Protein AF-K9SE89-F1 (afdb_monomer)

Solvent-accessible surface area (backbone atoms only — not comparable to full-atom values): 10431 Å² total; per-residue (Å²): 110,77,76,57,76,70,61,54,74,71,58,51,55,23,47,47,31,45,14,50,52,29,14,52,53,17,24,53,48,32,50,42,60,70,69,59,79,48,57,72,66,57,51,50,50,59,45,52,48,51,54,60,39,41,42,67,17,42,60,68,25,61,22,20,52,56,16,33,53,50,36,41,54,50,38,32,74,75,69,30,66,70,50,22,50,50,17,50,51,40,17,49,51,43,32,52,71,44,48,73,69,70,77,70,84,69,88,76,77,79,76,69,80,84,51,78,68,53,56,53,15,28,59,45,29,33,53,51,29,50,52,49,44,56,51,38,55,73,77,36,61,68,72,60,24,30,48,51,48,8,43,32,28,12,15,41,33,30,40,3,51,54,55,54,71,65,75,56,58,70,71,56,48,42,48,54,38,43,50,37,40,51,49,21,18,51,53,18,25,52,46,34,51,49,58,49,55,52,56,55,53,66,74,75,108

Foldseek 3Di:
DVVLVPPDPLLVLLLQLLLQLLLLVLLVLLVCVVVPVDDPVVSVVLVVCLLLLLLVQLLVLLLLQLLLVLLLVVLCVPPNDPLSVVLQVLLVVLLCSLCVPLPPDDPPPPDDPQDPSNVVSSVSSNVSSVVSSVSLCVPDDSNVSSNSSSSNSNSSNRNNSVLNVSPDDPVVSSVSSSCSSVVSSVNSNVVNNVVVVVVVVVVVD

Nearest PDB structures (foldseek):
  6i1r-assembly1_B  TM=2.843E-01  e=1.826E+00  Zea mays
  6i1r-assembly1_A  TM=2.841E-01  e=2.191E+00  Zea mays
  5tsb-assembly1_A  TM=2.548E-01  e=2.629E+00  Bordetella bronchiseptica RB50
  8tgn-assembly1_B  TM=3.395E-01  e=4.339E+00  Homo sapiens

Radius of gyration: 17.51 Å; Cα contacts (8 Å, |Δi|>4): 253; chains: 1; bounding box: 45×39×62 Å

Mean predicted aligned error: 9.88 Å

Structure (mmCIF, N/CA/C/O backbone):
data_AF-K9SE89-F1
#
_entry.id   AF-K9SE89-F1
#
loop_
_atom_site.group_PDB
_atom_site.id
_atom_site.type_symbol
_atom_site.label_atom_id
_atom_site.label_alt_id
_atom_site.label_comp_id
_atom_site.label_asym_id
_atom_site.label_entity_id
_atom_site.label_seq_id
_atom_site.pdbx_PDB_ins_code
_atom_site.Cartn_x
_atom_site.Cartn_y
_atom_site.Cartn_z
_atom_site.occupancy
_atom_site.B_iso_or_equiv
_atom_site.auth_seq_id
_atom_site.auth_comp_id
_atom_site.auth_asym_id
_atom_site.auth_atom_id
_atom_site.pdbx_PDB_model_num
ATOM 1 N N . MET A 1 1 ? -25.763 0.343 5.969 1.00 49.56 1 MET A N 1
ATOM 2 C CA . MET A 1 1 ? -24.804 0.531 4.851 1.00 49.56 1 MET A CA 1
ATOM 3 C C . MET A 1 1 ? -24.966 1.875 4.136 1.00 49.56 1 MET A C 1
ATOM 5 O O . MET A 1 1 ? -23.979 2.590 4.051 1.00 49.56 1 MET A O 1
ATOM 9 N N . GLN A 1 2 ? -26.166 2.275 3.683 1.00 44.75 2 GLN A N 1
ATOM 10 C CA . GLN A 1 2 ? -26.358 3.551 2.956 1.00 44.75 2 GLN A CA 1
ATOM 11 C C . GLN A 1 2 ? -26.005 4.818 3.766 1.00 44.75 2 GLN A C 1
ATOM 13 O O . GLN A 1 2 ? -25.419 5.735 3.209 1.00 44.75 2 GLN A O 1
ATOM 18 N N . GLN A 1 3 ? -26.256 4.843 5.081 1.00 46.91 3 GLN A N 1
ATOM 19 C CA . GLN A 1 3 ? -25.874 5.965 5.962 1.00 46.91 3 GLN A CA 1
ATOM 20 C C . GLN A 1 3 ? -24.366 6.051 6.283 1.00 46.91 3 GLN A C 1
ATOM 22 O O . GLN A 1 3 ? -23.905 7.078 6.771 1.00 46.91 3 GLN A O 1
ATOM 27 N N . ILE A 1 4 ? -23.602 4.981 6.029 1.00 51.66 4 ILE A N 1
ATOM 28 C CA . ILE A 1 4 ? -22.153 4.909 6.302 1.00 51.66 4 ILE A CA 1
ATOM 29 C C . ILE A 1 4 ? -21.371 5.396 5.079 1.00 51.66 4 ILE A C 1
ATOM 31 O O . ILE A 1 4 ? -20.410 6.137 5.220 1.00 51.66 4 ILE A O 1
ATOM 35 N N . LEU A 1 5 ? -21.846 5.069 3.872 1.00 51.72 5 LEU A N 1
ATOM 36 C CA . LEU A 1 5 ? -21.263 5.537 2.607 1.00 51.72 5 LEU A CA 1
ATOM 37 C C . LEU A 1 5 ? -21.422 7.055 2.398 1.00 51.72 5 LEU A C 1
ATOM 39 O O . LEU A 1 5 ? -20.651 7.649 1.649 1.00 51.72 5 LEU A O 1
ATOM 43 N N . SER A 1 6 ? -22.403 7.682 3.063 1.00 50.88 6 SER A N 1
ATOM 44 C CA . SER A 1 6 ? -22.611 9.135 3.050 1.00 50.88 6 SER A CA 1
ATOM 45 C C . SER A 1 6 ? -21.744 9.892 4.062 1.00 50.88 6 SER A C 1
ATOM 47 O O . SER A 1 6 ? -21.682 11.120 3.998 1.00 50.88 6 SER A O 1
ATOM 49 N N . ARG A 1 7 ? -21.087 9.198 5.005 1.00 51.59 7 ARG A N 1
ATOM 50 C CA . ARG A 1 7 ? -20.152 9.814 5.953 1.00 51.59 7 ARG A CA 1
ATOM 51 C C . ARG A 1 7 ? -18.747 9.819 5.346 1.00 51.59 7 ARG A C 1
ATOM 53 O O . ARG A 1 7 ? -17.965 8.898 5.507 1.00 51.59 7 ARG A O 1
ATOM 60 N N . SER A 1 8 ? -18.535 10.922 4.639 1.00 54.97 8 SER A N 1
ATOM 61 C CA . SER A 1 8 ? -17.286 11.612 4.345 1.00 54.97 8 SER A CA 1
ATOM 62 C C . SER A 1 8 ? -16.330 11.068 3.262 1.00 54.97 8 SER A C 1
ATOM 64 O O . SER A 1 8 ? -15.996 9.884 3.207 1.00 54.97 8 SER A O 1
ATOM 66 N N . PRO A 1 9 ? -15.802 11.958 2.394 1.00 57.97 9 PRO A N 1
ATOM 67 C CA . PRO A 1 9 ? -14.734 11.635 1.439 1.00 57.97 9 PRO A CA 1
ATOM 68 C C . PRO A 1 9 ? -13.430 11.163 2.113 1.00 57.97 9 PRO A C 1
ATOM 70 O O . PRO A 1 9 ? -12.537 10.664 1.429 1.00 57.97 9 PRO A O 1
ATOM 73 N N . GLN A 1 10 ? -13.322 11.286 3.441 1.00 60.88 10 GLN A N 1
ATOM 74 C CA . GLN A 1 10 ? -12.123 10.961 4.213 1.00 60.88 10 GLN A CA 1
ATOM 75 C C . GLN A 1 10 ? -11.905 9.455 4.387 1.00 60.88 10 GLN A C 1
ATOM 77 O O . GLN A 1 10 ? -10.757 9.055 4.531 1.00 60.88 10 GLN A O 1
ATOM 82 N N . LEU A 1 11 ? -12.957 8.626 4.309 1.00 68.88 11 LEU A N 1
ATOM 83 C CA . LEU A 1 11 ? -12.834 7.159 4.310 1.00 68.88 11 LEU A CA 1
ATOM 84 C C . LEU A 1 11 ? -12.499 6.612 2.911 1.00 68.88 11 LEU A C 1
ATOM 86 O O . LEU A 1 11 ? -11.807 5.606 2.755 1.00 68.88 11 LEU A O 1
ATOM 90 N N . TRP A 1 12 ? -12.983 7.284 1.866 1.00 72.31 12 TRP A N 1
ATOM 91 C CA . TRP A 1 12 ? -12.818 6.831 0.487 1.00 72.31 12 TRP A CA 1
ATOM 92 C C . TRP A 1 12 ? -11.382 6.952 -0.006 1.00 72.31 12 TRP A C 1
ATOM 94 O O . TRP A 1 12 ? -10.925 6.076 -0.734 1.00 72.31 12 TRP A O 1
ATOM 104 N N . LEU A 1 13 ? -10.662 8.002 0.397 1.00 71.00 13 LEU A N 1
ATOM 105 C CA . LEU A 1 13 ? -9.284 8.215 -0.042 1.00 71.00 13 LEU A CA 1
ATOM 106 C C . LEU A 1 13 ? -8.334 7.111 0.478 1.00 71.00 13 LEU A C 1
ATOM 108 O O . LEU A 1 13 ? -7.622 6.525 -0.344 1.00 71.00 13 LEU A O 1
ATOM 112 N N . PRO A 1 14 ? -8.351 6.734 1.775 1.00 75.12 14 PRO A N 1
ATOM 113 C CA . PRO A 1 14 ? -7.552 5.621 2.278 1.00 75.12 14 PRO A CA 1
ATOM 114 C C . PRO A 1 14 ? -7.966 4.272 1.686 1.00 75.12 14 PRO A C 1
ATOM 116 O O . PRO A 1 14 ? -7.105 3.488 1.289 1.00 75.12 14 PRO A O 1
ATOM 119 N N . LEU A 1 15 ? -9.274 4.012 1.557 1.00 78.88 15 LEU A N 1
ATOM 120 C CA . LEU A 1 15 ? -9.770 2.781 0.933 1.00 78.88 15 LEU A CA 1
ATOM 121 C C . LEU A 1 15 ? -9.342 2.672 -0.534 1.00 78.88 15 LEU A C 1
ATOM 123 O O . LEU A 1 15 ? -8.922 1.602 -0.969 1.00 78.88 15 LEU A O 1
ATOM 127 N N . LEU A 1 16 ? -9.394 3.771 -1.290 1.00 81.88 16 LEU A N 1
ATOM 128 C CA . LEU A 1 16 ? -8.954 3.808 -2.682 1.00 81.88 16 LEU A CA 1
ATOM 129 C C . LEU A 1 16 ? -7.449 3.554 -2.797 1.00 81.88 16 LEU A C 1
ATOM 131 O O . LEU A 1 16 ? -7.032 2.760 -3.633 1.00 81.88 16 LEU A O 1
ATOM 135 N N . ALA A 1 17 ? -6.631 4.184 -1.955 1.00 76.31 17 ALA A N 1
ATOM 136 C CA . ALA A 1 17 ? -5.188 3.957 -1.951 1.00 76.31 17 ALA A CA 1
ATOM 137 C C . ALA A 1 17 ? -4.835 2.501 -1.592 1.00 76.31 17 ALA A C 1
ATOM 139 O O . ALA A 1 17 ? -3.977 1.903 -2.241 1.00 76.31 17 ALA A O 1
ATOM 140 N N . ILE A 1 18 ? -5.548 1.892 -0.637 1.00 78.62 18 ILE A N 1
ATOM 141 C CA . ILE A 1 18 ? -5.430 0.456 -0.346 1.00 78.62 18 ILE A CA 1
ATOM 142 C C . ILE A 1 18 ? -5.845 -0.375 -1.565 1.00 78.62 18 ILE A C 1
ATOM 144 O O . ILE A 1 18 ? -5.106 -1.274 -1.962 1.00 78.62 18 ILE A O 1
ATOM 148 N N . ALA A 1 19 ? -6.979 -0.065 -2.198 1.00 84.94 19 ALA A N 1
ATOM 149 C CA . ALA A 1 19 ? -7.437 -0.770 -3.394 1.00 84.94 19 ALA A CA 1
ATOM 150 C C . ALA A 1 19 ? -6.413 -0.686 -4.539 1.00 84.94 19 ALA A C 1
ATOM 152 O O . ALA A 1 19 ? -6.137 -1.699 -5.178 1.00 84.94 19 ALA A O 1
ATOM 153 N N . ILE A 1 20 ? -5.801 0.483 -4.760 1.00 82.00 20 ILE A N 1
ATOM 154 C CA . ILE A 1 20 ? -4.730 0.685 -5.747 1.00 82.00 20 ILE A CA 1
ATOM 155 C C . ILE A 1 20 ? -3.500 -0.151 -5.387 1.00 82.00 20 ILE A C 1
ATOM 157 O O . ILE A 1 20 ? -2.961 -0.836 -6.253 1.00 82.00 20 ILE A O 1
ATOM 161 N N . GLY A 1 21 ? -3.072 -0.150 -4.121 1.00 78.00 21 GLY A N 1
ATOM 162 C CA . GLY A 1 21 ? -1.960 -0.990 -3.671 1.00 78.00 21 GLY A CA 1
ATOM 163 C C . GLY A 1 21 ? -2.220 -2.471 -3.957 1.00 78.00 21 GLY A C 1
ATOM 164 O O . GLY A 1 21 ? -1.397 -3.150 -4.570 1.00 78.00 21 GLY A O 1
ATOM 165 N N . TYR A 1 22 ? -3.408 -2.965 -3.610 1.00 79.06 22 TYR A N 1
ATOM 166 C CA . TYR A 1 22 ? -3.789 -4.344 -3.910 1.00 79.06 22 TYR A CA 1
ATOM 167 C C . TYR A 1 22 ? -3.927 -4.616 -5.416 1.00 79.06 22 TYR A 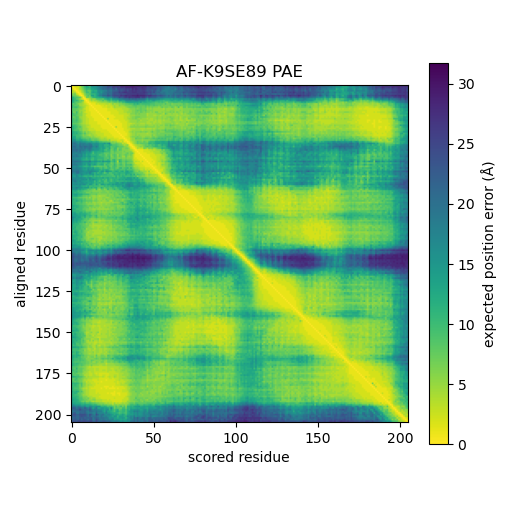C 1
ATOM 169 O O . TYR A 1 22 ? -3.570 -5.707 -5.855 1.00 79.06 22 TYR A O 1
ATOM 177 N N . ALA A 1 23 ? -4.348 -3.641 -6.226 1.00 82.94 23 ALA A N 1
ATOM 178 C CA . ALA A 1 23 ? -4.339 -3.759 -7.685 1.00 82.94 23 ALA A CA 1
ATOM 179 C C . ALA A 1 23 ? -2.918 -3.901 -8.248 1.00 82.94 23 ALA A C 1
ATOM 181 O O . ALA A 1 23 ? -2.681 -4.746 -9.110 1.00 82.94 23 ALA A O 1
ATOM 182 N N . ILE A 1 24 ? -1.949 -3.149 -7.725 1.00 78.69 24 ILE A N 1
ATOM 183 C CA . ILE A 1 24 ? -0.539 -3.305 -8.106 1.00 78.69 24 ILE A CA 1
ATOM 184 C C . ILE A 1 24 ? -0.065 -4.727 -7.782 1.00 78.69 24 ILE A C 1
ATOM 186 O O . ILE A 1 24 ? 0.510 -5.378 -8.646 1.00 78.69 24 ILE A O 1
ATOM 190 N N . LEU A 1 25 ? -0.391 -5.269 -6.602 1.00 75.88 25 LEU A N 1
ATOM 191 C CA . LEU A 1 25 ? -0.060 -6.666 -6.269 1.00 75.88 25 LEU A CA 1
ATOM 192 C C . LEU A 1 25 ? -0.720 -7.678 -7.203 1.00 75.88 25 LEU A C 1
ATOM 194 O O . LEU A 1 25 ? -0.104 -8.693 -7.525 1.00 75.88 25 LEU A O 1
ATOM 198 N N . GLY A 1 26 ? -1.956 -7.415 -7.625 1.00 78.81 26 GLY A N 1
ATOM 199 C CA . GLY A 1 26 ? -2.653 -8.226 -8.622 1.00 78.81 26 GLY A CA 1
ATOM 200 C C . GLY A 1 26 ? -1.913 -8.276 -9.935 1.00 78.81 26 GLY A C 1
ATOM 201 O O . GLY A 1 26 ? -1.679 -9.357 -10.474 1.00 78.81 26 GLY A O 1
ATOM 202 N N . HIS A 1 27 ? -1.482 -7.115 -10.402 1.00 80.75 27 HIS A N 1
ATOM 203 C CA . HIS A 1 27 ? -0.710 -7.005 -11.623 1.00 80.75 27 HIS A CA 1
ATOM 204 C C . HIS A 1 27 ? 0.624 -7.755 -11.520 1.00 80.75 27 HIS A C 1
ATOM 206 O O . HIS A 1 27 ? 0.928 -8.595 -12.359 1.00 80.75 27 HIS A O 1
ATOM 212 N N . THR A 1 28 ? 1.363 -7.554 -10.431 1.00 75.25 28 THR A N 1
ATOM 213 C CA . THR A 1 28 ? 2.662 -8.209 -10.202 1.00 75.25 28 THR A CA 1
ATOM 214 C C . THR A 1 28 ? 2.536 -9.715 -10.071 1.00 75.25 28 THR A C 1
ATOM 216 O O . THR A 1 28 ? 3.425 -10.454 -10.482 1.00 75.25 28 THR A O 1
ATOM 219 N N . LEU A 1 29 ? 1.423 -10.206 -9.527 1.00 75.38 29 LEU A N 1
ATOM 220 C CA . LEU A 1 29 ? 1.161 -11.637 -9.510 1.00 75.38 29 LEU A CA 1
ATOM 221 C C . LEU A 1 29 ? 0.939 -12.183 -10.926 1.00 75.38 29 LEU A C 1
ATOM 223 O O . LEU A 1 29 ? 1.428 -13.269 -11.232 1.00 75.38 29 LEU A O 1
ATOM 227 N N . ALA A 1 30 ? 0.241 -11.443 -11.792 1.00 77.56 30 ALA A N 1
ATOM 228 C CA . ALA A 1 30 ? 0.118 -11.821 -13.199 1.00 77.56 30 ALA A CA 1
ATOM 229 C C . ALA A 1 30 ? 1.501 -11.929 -13.868 1.00 77.56 30 ALA A C 1
ATOM 231 O O . ALA A 1 30 ? 1.740 -12.886 -14.607 1.00 77.56 30 ALA A O 1
ATOM 232 N N . ASP A 1 31 ? 2.422 -11.015 -13.546 1.00 74.44 31 ASP A N 1
ATOM 233 C CA . ASP A 1 31 ? 3.807 -11.055 -14.033 1.00 74.44 31 ASP A CA 1
ATOM 234 C C . ASP A 1 31 ? 4.581 -12.266 -13.483 1.00 74.44 31 ASP A C 1
ATOM 236 O O . ASP A 1 31 ? 5.220 -12.995 -14.239 1.00 74.44 31 ASP A O 1
ATOM 240 N N . LEU A 1 32 ? 4.462 -12.572 -12.187 1.00 70.00 32 LEU A N 1
ATOM 241 C CA . LEU A 1 32 ? 5.109 -13.752 -11.592 1.00 70.00 32 LEU A CA 1
ATOM 242 C C . LEU A 1 32 ? 4.576 -15.074 -12.167 1.00 70.00 32 LEU A C 1
ATOM 244 O O . LEU A 1 32 ? 5.354 -16.008 -12.382 1.00 70.00 32 LEU A O 1
ATOM 248 N N . PHE A 1 33 ? 3.267 -15.161 -12.432 1.00 71.12 33 PHE A N 1
ATOM 249 C CA . PHE A 1 33 ? 2.673 -16.312 -13.120 1.00 71.12 33 PHE A CA 1
ATOM 250 C C . PHE A 1 33 ? 3.209 -16.457 -14.543 1.00 71.12 33 PHE A C 1
ATOM 252 O O . PHE A 1 33 ? 3.457 -17.576 -15.001 1.00 71.12 33 PHE A O 1
ATOM 259 N N . ARG A 1 34 ? 3.391 -15.335 -15.241 1.00 69.31 34 ARG A N 1
ATOM 260 C CA . ARG A 1 34 ? 3.945 -15.301 -16.594 1.00 69.31 34 ARG A CA 1
ATOM 261 C C . ARG A 1 34 ? 5.393 -15.789 -16.618 1.00 69.31 34 ARG A C 1
ATOM 263 O O . ARG A 1 34 ? 5.730 -16.621 -17.460 1.00 69.31 34 ARG A O 1
ATOM 270 N N . ASP A 1 35 ? 6.215 -15.320 -15.688 1.00 68.62 35 ASP A N 1
ATOM 271 C CA . ASP A 1 35 ? 7.657 -15.588 -15.680 1.00 68.62 35 ASP A CA 1
ATOM 272 C C . ASP A 1 35 ? 8.018 -16.966 -15.089 1.00 68.62 35 ASP A C 1
ATOM 274 O O . ASP A 1 35 ? 9.191 -17.334 -15.040 1.00 68.62 35 ASP A O 1
ATOM 278 N N . ARG A 1 36 ? 7.015 -17.756 -14.665 1.00 67.56 36 ARG A N 1
ATOM 279 C CA . ARG A 1 36 ? 7.156 -19.102 -14.064 1.00 67.56 36 ARG A CA 1
ATOM 280 C C . ARG A 1 36 ? 8.159 -19.168 -12.905 1.00 67.56 36 ARG A C 1
ATOM 282 O O . ARG A 1 36 ? 8.753 -20.214 -12.657 1.00 67.56 36 ARG A O 1
ATOM 289 N N . ILE A 1 37 ? 8.340 -18.061 -12.187 1.00 61.50 37 ILE A N 1
ATOM 290 C CA . ILE A 1 37 ? 9.295 -17.966 -11.073 1.00 61.50 37 ILE A CA 1
ATOM 291 C C . ILE A 1 37 ? 8.843 -18.841 -9.892 1.00 61.50 37 ILE A C 1
ATOM 293 O O . ILE A 1 37 ? 9.674 -19.379 -9.165 1.00 61.50 37 ILE A O 1
ATOM 297 N N . PHE A 1 38 ? 7.531 -19.024 -9.732 1.00 61.03 38 PHE A N 1
ATOM 298 C CA . PHE A 1 38 ? 6.928 -19.886 -8.719 1.00 61.03 38 PHE A CA 1
ATOM 299 C C . PHE A 1 38 ? 5.919 -20.841 -9.351 1.00 61.03 38 PHE A C 1
ATOM 301 O O . PHE A 1 38 ? 5.214 -20.482 -10.298 1.00 61.03 38 PHE A O 1
ATOM 308 N N . ASP A 1 39 ? 5.794 -22.038 -8.775 1.00 70.25 39 ASP A N 1
ATOM 309 C CA . ASP A 1 39 ? 4.680 -22.928 -9.091 1.00 70.25 39 ASP A CA 1
ATOM 310 C C . ASP A 1 39 ? 3.351 -22.269 -8.714 1.00 70.25 39 ASP A C 1
ATOM 312 O O . ASP A 1 39 ? 3.246 -21.568 -7.700 1.00 70.25 39 ASP A O 1
ATOM 316 N N . LEU A 1 40 ? 2.311 -22.546 -9.508 1.00 62.75 40 LEU A N 1
ATOM 317 C CA . LEU A 1 40 ? 0.997 -21.908 -9.388 1.00 62.75 40 LEU A CA 1
ATOM 318 C C . LEU A 1 40 ? 0.460 -21.942 -7.945 1.00 62.75 40 LEU A C 1
ATOM 320 O O . LEU A 1 40 ? -0.082 -20.961 -7.439 1.00 62.75 40 LEU A O 1
ATOM 324 N N . TRP A 1 41 ? 0.666 -23.075 -7.275 1.00 63.44 41 TRP A N 1
ATOM 325 C CA . TRP A 1 41 ? 0.233 -23.325 -5.903 1.00 63.44 41 TRP A CA 1
ATOM 326 C C . TRP A 1 41 ? 1.005 -22.525 -4.854 1.00 63.44 41 TRP A C 1
ATOM 328 O O . TRP A 1 41 ? 0.410 -22.082 -3.875 1.00 63.44 41 TRP A O 1
ATOM 338 N N . GLN A 1 42 ? 2.306 -22.310 -5.052 1.00 66.44 42 GLN A N 1
ATOM 339 C CA . GLN A 1 42 ? 3.139 -21.537 -4.126 1.00 66.44 42 GLN A CA 1
ATOM 340 C C . GLN A 1 42 ? 2.805 -20.050 -4.222 1.00 66.44 42 GLN A C 1
ATOM 342 O O . GLN A 1 42 ? 2.625 -19.392 -3.196 1.00 66.44 42 GLN A O 1
ATOM 347 N N . ALA A 1 43 ? 2.634 -19.557 -5.452 1.00 62.78 43 ALA A N 1
ATOM 348 C CA . ALA A 1 43 ? 2.157 -18.207 -5.706 1.00 62.78 43 ALA A CA 1
ATOM 349 C C . ALA A 1 43 ? 0.786 -17.995 -5.046 1.00 62.78 43 ALA A C 1
ATOM 351 O O . ALA A 1 43 ? 0.644 -17.078 -4.248 1.00 62.78 43 ALA A O 1
ATOM 352 N N . LEU A 1 44 ? -0.182 -18.895 -5.267 1.00 64.12 44 LEU A N 1
ATOM 353 C CA . LEU A 1 44 ? -1.512 -18.834 -4.645 1.00 64.12 44 LEU A CA 1
ATOM 354 C C . LEU A 1 44 ? -1.483 -18.873 -3.109 1.00 64.12 44 LEU A C 1
ATOM 356 O O . LEU A 1 44 ? -2.241 -18.134 -2.490 1.00 64.12 44 LEU A O 1
ATOM 360 N N . LEU A 1 45 ? -0.636 -19.697 -2.485 1.00 68.50 45 LEU A N 1
ATOM 361 C CA . LEU A 1 45 ? -0.568 -19.835 -1.021 1.00 68.50 45 LEU A CA 1
ATOM 362 C C . LEU A 1 45 ? 0.046 -18.615 -0.330 1.00 68.50 45 LEU A C 1
ATOM 364 O O . LEU A 1 45 ? -0.516 -18.122 0.650 1.00 68.50 45 LEU A O 1
ATOM 368 N N . ILE A 1 46 ? 1.164 -18.104 -0.853 1.00 65.56 46 ILE A N 1
ATOM 369 C CA . ILE A 1 46 ? 1.774 -16.856 -0.366 1.00 65.56 46 ILE A CA 1
ATOM 370 C C . ILE A 1 46 ? 0.753 -15.720 -0.483 1.00 65.56 46 ILE A C 1
ATOM 372 O O . ILE A 1 46 ? 0.617 -14.891 0.418 1.00 65.56 46 ILE A O 1
ATOM 376 N N . TRP A 1 47 ? -0.023 -15.731 -1.565 1.00 66.25 47 TRP A N 1
ATOM 377 C CA . TRP A 1 47 ? -0.990 -14.692 -1.862 1.00 66.25 47 TRP A CA 1
ATOM 378 C C . TRP A 1 47 ? -2.256 -14.775 -1.009 1.00 66.25 47 TRP A C 1
ATOM 380 O O . TRP A 1 47 ? -2.698 -13.760 -0.472 1.00 66.25 47 TRP A O 1
ATOM 390 N N . LEU A 1 48 ? -2.797 -15.978 -0.796 1.00 65.88 48 LEU A N 1
ATOM 391 C CA . LEU A 1 48 ? -3.912 -16.199 0.123 1.00 65.88 48 LEU A CA 1
ATOM 392 C C . LEU A 1 48 ? -3.533 -15.728 1.531 1.00 65.88 48 LEU A C 1
ATOM 394 O O . LEU A 1 48 ? -4.343 -15.071 2.180 1.00 65.88 48 LEU A O 1
ATOM 398 N N . GLY A 1 49 ? -2.294 -15.992 1.965 1.00 66.31 49 GLY A N 1
ATOM 399 C CA . GLY A 1 49 ? -1.748 -15.496 3.228 1.00 66.31 49 GLY A CA 1
ATOM 400 C C . GLY A 1 49 ? -1.700 -13.968 3.284 1.00 66.31 49 GLY A C 1
ATOM 401 O O . GLY A 1 49 ? -2.221 -13.377 4.223 1.00 66.31 49 GLY A O 1
ATOM 402 N N . VAL A 1 50 ? -1.161 -13.311 2.256 1.00 64.31 50 VAL A N 1
ATOM 403 C CA . VAL A 1 50 ? -1.113 -11.840 2.175 1.00 64.31 50 VAL A CA 1
ATOM 404 C C . VAL A 1 50 ? -2.512 -11.209 2.207 1.00 64.31 50 VAL A C 1
ATOM 406 O O . VAL A 1 50 ? -2.728 -10.244 2.941 1.00 64.31 50 VAL A O 1
ATOM 409 N N . LEU A 1 51 ? -3.475 -11.763 1.465 1.00 65.38 51 LEU A N 1
ATOM 410 C CA . LEU A 1 51 ? -4.841 -11.236 1.387 1.00 65.38 51 LEU A CA 1
ATOM 411 C C . LEU A 1 51 ? -5.610 -11.416 2.698 1.00 65.38 51 LEU A C 1
ATOM 413 O O . LEU A 1 51 ? -6.205 -10.472 3.223 1.00 65.38 51 LEU A O 1
ATOM 417 N N . THR A 1 52 ? -5.612 -12.643 3.223 1.00 64.44 52 THR A N 1
ATOM 418 C CA . THR A 1 52 ? -6.359 -12.979 4.442 1.00 64.44 52 THR A CA 1
ATOM 419 C C . THR A 1 52 ? -5.763 -12.296 5.659 1.00 64.44 52 THR A C 1
ATOM 421 O O . THR A 1 52 ? -6.501 -11.826 6.514 1.00 64.44 52 THR A O 1
ATOM 424 N N . LEU A 1 53 ? -4.442 -12.167 5.733 1.00 58.66 53 LEU A N 1
ATOM 425 C CA . LEU A 1 53 ? -3.803 -11.612 6.920 1.00 58.66 53 LEU A CA 1
ATOM 426 C C . LEU A 1 53 ? -3.679 -10.087 6.841 1.00 58.66 53 LEU A C 1
ATOM 428 O O . LEU A 1 53 ? -3.837 -9.425 7.862 1.00 58.66 53 LEU A O 1
ATOM 432 N N . GLY A 1 54 ? -3.516 -9.506 5.648 1.00 58.59 54 GLY A N 1
ATOM 433 C CA . GLY A 1 54 ? -3.586 -8.056 5.446 1.00 58.59 54 GLY A CA 1
ATOM 434 C C . GLY A 1 54 ? -4.972 -7.481 5.758 1.00 58.59 54 GLY A C 1
ATOM 435 O O . GLY A 1 54 ? -5.080 -6.447 6.413 1.00 58.59 54 GLY A O 1
ATOM 436 N N . THR A 1 55 ? -6.049 -8.181 5.391 1.00 61.84 55 THR A N 1
ATOM 437 C CA . THR A 1 55 ? -7.424 -7.778 5.758 1.00 61.84 55 THR A CA 1
ATOM 438 C C . THR A 1 55 ? -7.703 -7.861 7.257 1.00 61.84 55 THR A C 1
ATOM 440 O O . THR A 1 55 ? -8.453 -7.036 7.778 1.00 61.84 55 THR A O 1
ATOM 443 N N . LEU A 1 56 ? -7.074 -8.810 7.956 1.00 62.19 56 LEU A N 1
ATOM 444 C CA . LEU A 1 56 ? -7.172 -8.960 9.411 1.00 62.19 56 LEU A CA 1
ATOM 445 C C . LEU A 1 56 ? -6.289 -7.960 10.179 1.00 62.19 56 LEU A C 1
ATOM 447 O O . LEU A 1 56 ? -6.619 -7.605 11.307 1.00 62.19 56 LEU A O 1
ATOM 451 N N . ALA A 1 57 ? -5.185 -7.500 9.584 1.00 59.47 57 ALA A N 1
ATOM 452 C CA . ALA A 1 57 ? -4.176 -6.678 10.253 1.00 59.47 57 ALA A CA 1
ATOM 453 C C . ALA A 1 57 ? -4.414 -5.167 10.157 1.00 59.47 57 ALA A C 1
ATOM 455 O O . ALA A 1 57 ? -4.052 -4.426 11.070 1.00 59.47 57 ALA A O 1
ATOM 456 N N . ILE A 1 58 ? -5.010 -4.695 9.059 1.00 63.16 58 ILE A N 1
ATOM 457 C CA . ILE A 1 58 ? -5.249 -3.261 8.833 1.00 63.16 58 ILE A CA 1
ATOM 458 C C . ILE A 1 58 ? -6.065 -2.602 9.969 1.00 63.16 58 ILE A C 1
ATOM 460 O O . ILE A 1 58 ? -5.676 -1.514 10.392 1.00 63.16 58 ILE A O 1
ATOM 464 N N . PRO A 1 59 ? -7.102 -3.235 10.560 1.00 59.16 59 PRO A N 1
ATOM 465 C CA . PRO A 1 59 ? -7.860 -2.645 11.671 1.00 59.16 59 PRO A CA 1
ATOM 466 C C . PRO A 1 59 ? -7.062 -2.386 12.964 1.00 59.16 59 PRO A C 1
ATOM 468 O O . PRO A 1 59 ? -7.555 -1.680 13.838 1.00 59.16 59 PRO A O 1
ATOM 471 N N . VAL A 1 60 ? -5.852 -2.946 13.109 1.00 60.81 60 VAL A N 1
ATOM 472 C CA . VAL A 1 60 ? -5.016 -2.828 14.323 1.00 60.81 60 VAL A CA 1
ATOM 473 C C . VAL A 1 60 ? -4.261 -1.486 14.378 1.00 60.81 60 VAL A C 1
ATOM 475 O O . VAL A 1 60 ? -3.799 -1.073 15.438 1.00 60.81 60 VAL A O 1
ATOM 478 N N . GLY A 1 61 ? -4.120 -0.771 13.255 1.00 58.59 61 GLY A N 1
ATOM 479 C CA . GLY A 1 61 ? -3.489 0.560 13.179 1.00 58.59 61 GLY A CA 1
ATOM 480 C C . GLY A 1 61 ? -1.956 0.571 13.333 1.00 58.59 61 GLY A C 1
ATOM 481 O O . GLY A 1 61 ? -1.262 1.204 12.537 1.00 58.59 61 GLY A O 1
ATOM 482 N N . LEU A 1 62 ? -1.394 -0.200 14.272 1.00 64.75 62 LEU A N 1
ATOM 483 C CA . LEU A 1 62 ? 0.058 -0.296 14.515 1.00 64.75 62 LEU A CA 1
ATOM 484 C C . LEU A 1 62 ? 0.827 -0.885 13.324 1.00 64.75 62 LEU A C 1
ATOM 486 O O . LEU A 1 62 ? 1.937 -0.448 13.011 1.00 64.75 62 LEU A O 1
ATOM 490 N N . GLY A 1 63 ? 0.214 -1.841 12.620 1.00 64.56 63 GLY A N 1
ATOM 491 C CA . GLY A 1 63 ? 0.791 -2.442 11.416 1.00 64.56 63 GLY A CA 1
ATOM 492 C C . GLY A 1 63 ? 1.019 -1.428 10.296 1.00 64.56 63 GLY A C 1
ATOM 493 O O . GLY A 1 63 ? 1.982 -1.567 9.547 1.00 64.56 63 GLY A O 1
ATOM 494 N N . GLY A 1 64 ? 0.192 -0.379 10.216 1.00 70.56 64 GLY A N 1
ATOM 495 C CA . GLY A 1 64 ? 0.313 0.661 9.197 1.00 70.56 64 GLY A CA 1
ATOM 496 C C . GLY A 1 64 ? 1.513 1.578 9.399 1.00 70.56 64 GLY A C 1
ATOM 497 O O . GLY A 1 64 ? 2.197 1.911 8.435 1.00 70.56 64 GLY A O 1
ATOM 498 N N . ILE A 1 65 ? 1.823 1.942 10.646 1.00 75.19 65 ILE A N 1
ATOM 499 C CA . ILE A 1 65 ? 2.970 2.815 10.951 1.00 75.19 65 ILE A CA 1
ATOM 500 C C . ILE A 1 65 ? 4.280 2.087 10.645 1.00 75.19 65 ILE A C 1
ATOM 502 O O . ILE A 1 65 ? 5.163 2.631 9.982 1.00 75.19 65 ILE A O 1
ATOM 506 N N . ILE A 1 66 ? 4.388 0.829 11.076 1.00 75.88 66 ILE A N 1
ATOM 507 C CA . ILE A 1 66 ? 5.574 -0.002 10.834 1.00 75.88 66 ILE A CA 1
ATOM 508 C C . ILE A 1 66 ? 5.761 -0.252 9.330 1.00 75.88 66 ILE A C 1
ATOM 510 O O . ILE A 1 66 ? 6.876 -0.136 8.817 1.00 75.88 66 ILE A O 1
ATOM 514 N N . ALA A 1 67 ? 4.667 -0.516 8.613 1.00 73.44 67 ALA A N 1
ATOM 515 C CA . ALA A 1 67 ? 4.641 -0.585 7.158 1.00 73.44 67 ALA A CA 1
ATOM 516 C C . ALA A 1 67 ? 5.185 0.698 6.504 1.00 73.44 67 ALA A C 1
ATOM 518 O O . ALA A 1 67 ? 6.108 0.634 5.690 1.00 73.44 67 ALA A O 1
ATOM 519 N N . ALA A 1 68 ? 4.670 1.868 6.891 1.00 80.69 68 ALA A N 1
ATOM 520 C CA . ALA A 1 68 ? 5.100 3.148 6.335 1.00 80.69 68 ALA A CA 1
ATOM 521 C C . ALA A 1 68 ? 6.601 3.405 6.559 1.00 80.69 68 ALA A C 1
ATOM 523 O O . ALA A 1 68 ? 7.302 3.808 5.629 1.00 80.69 68 ALA A O 1
ATOM 524 N N . ILE A 1 69 ? 7.122 3.107 7.754 1.00 83.12 69 ILE A N 1
ATOM 525 C CA . ILE A 1 69 ? 8.558 3.227 8.057 1.00 83.12 69 ILE A CA 1
ATOM 526 C C . ILE A 1 69 ? 9.384 2.322 7.136 1.00 83.12 69 ILE A C 1
ATOM 528 O O . ILE A 1 69 ? 10.385 2.762 6.567 1.00 83.12 69 ILE A O 1
ATOM 532 N N . ALA A 1 70 ? 8.960 1.072 6.949 1.00 82.12 70 ALA A N 1
ATOM 533 C CA . ALA A 1 70 ? 9.673 0.127 6.099 1.00 82.12 70 ALA A CA 1
ATOM 534 C C . ALA A 1 70 ? 9.682 0.547 4.622 1.00 82.12 70 ALA A C 1
ATOM 536 O O . ALA A 1 70 ? 10.728 0.473 3.974 1.00 82.12 70 ALA A O 1
ATOM 537 N N . ALA A 1 71 ? 8.556 1.044 4.104 1.00 81.00 71 ALA A N 1
ATOM 538 C CA . ALA A 1 71 ? 8.479 1.601 2.755 1.00 81.00 71 ALA A CA 1
ATOM 539 C C . ALA A 1 71 ? 9.476 2.753 2.558 1.00 81.00 71 ALA A C 1
ATOM 541 O O . ALA A 1 71 ? 10.234 2.762 1.585 1.00 81.00 71 ALA A O 1
ATOM 542 N N . LEU A 1 72 ? 9.520 3.699 3.503 1.00 85.50 72 LEU A N 1
ATOM 543 C CA . LEU A 1 72 ? 10.440 4.838 3.452 1.00 85.50 72 LEU A CA 1
ATOM 544 C C . LEU A 1 72 ? 11.906 4.399 3.520 1.00 85.50 72 LEU A C 1
ATOM 546 O O . LEU A 1 72 ? 12.726 4.900 2.749 1.00 85.50 72 LEU A O 1
ATOM 550 N N . ALA A 1 73 ? 12.232 3.430 4.380 1.00 83.88 73 ALA A N 1
ATOM 551 C CA . ALA A 1 73 ? 13.578 2.871 4.478 1.00 83.88 73 ALA A CA 1
ATOM 552 C C . ALA A 1 73 ? 14.025 2.209 3.163 1.00 83.88 73 ALA A C 1
ATOM 554 O O . ALA A 1 73 ? 15.164 2.390 2.730 1.00 83.88 73 ALA A O 1
ATOM 555 N N . ILE A 1 74 ? 13.131 1.490 2.480 1.00 83.25 74 ILE A N 1
ATOM 556 C CA . ILE A 1 74 ? 13.450 0.871 1.188 1.00 83.25 74 ILE A CA 1
ATOM 557 C C . ILE A 1 74 ? 13.652 1.924 0.101 1.00 83.25 74 ILE A C 1
ATOM 559 O O . ILE A 1 74 ? 14.621 1.822 -0.654 1.00 83.25 74 ILE A O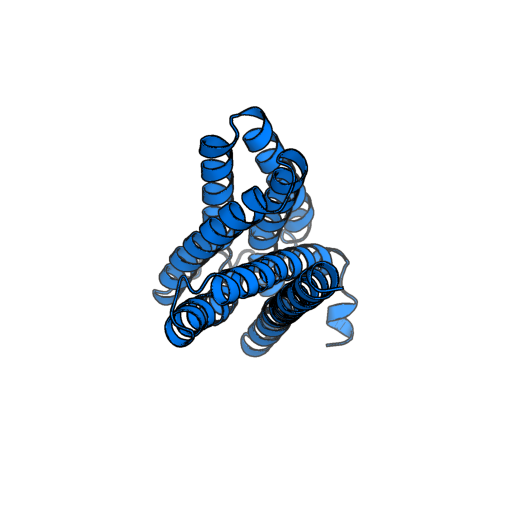 1
ATOM 563 N N . ILE A 1 75 ? 12.784 2.939 0.015 1.00 84.38 75 ILE A N 1
ATOM 564 C CA . ILE A 1 75 ? 12.957 4.037 -0.952 1.00 84.38 75 ILE A CA 1
ATOM 565 C C . ILE A 1 75 ? 14.293 4.735 -0.712 1.00 84.38 75 ILE A C 1
ATOM 567 O O . ILE A 1 75 ? 15.033 4.988 -1.663 1.00 84.38 75 ILE A O 1
ATOM 571 N N . PHE A 1 76 ? 14.626 4.993 0.552 1.00 86.12 76 PHE A N 1
ATOM 572 C CA . PHE A 1 76 ? 15.896 5.590 0.932 1.00 86.12 76 PHE A CA 1
ATOM 573 C C . PHE A 1 76 ? 17.088 4.790 0.397 1.00 86.12 76 PHE A C 1
ATOM 575 O O . PHE A 1 76 ? 17.950 5.355 -0.278 1.00 86.12 76 PHE A O 1
ATOM 582 N N . VAL A 1 77 ? 17.096 3.473 0.617 1.00 85.25 77 VAL A N 1
ATOM 583 C CA . VAL A 1 77 ? 18.178 2.591 0.154 1.00 85.25 77 VAL A CA 1
ATOM 584 C C . VAL A 1 77 ? 18.226 2.482 -1.375 1.00 85.25 77 VAL A C 1
ATOM 586 O O . VAL A 1 77 ? 19.310 2.411 -1.949 1.00 85.25 77 VAL A O 1
ATOM 589 N N . ARG A 1 78 ? 17.072 2.444 -2.051 1.00 81.88 78 ARG A N 1
ATOM 590 C CA . ARG A 1 78 ? 16.989 2.166 -3.496 1.00 81.88 78 ARG A CA 1
ATOM 591 C C . ARG A 1 78 ? 17.157 3.393 -4.379 1.00 81.88 78 ARG A C 1
ATOM 593 O O . ARG A 1 78 ? 17.655 3.258 -5.492 1.00 81.88 78 ARG A O 1
ATOM 600 N N . VAL A 1 79 ? 16.690 4.552 -3.925 1.00 82.56 79 VAL A N 1
ATOM 601 C CA . VAL A 1 79 ? 16.523 5.737 -4.778 1.00 82.56 79 VAL A CA 1
ATOM 602 C C . VAL A 1 79 ? 17.122 7.009 -4.166 1.00 82.56 79 VAL A C 1
ATOM 604 O O . VAL A 1 79 ? 17.228 8.031 -4.842 1.00 82.56 79 VAL A O 1
ATOM 607 N N . GLY A 1 80 ? 17.575 6.949 -2.910 1.00 85.06 80 GLY A N 1
ATOM 608 C CA . GLY A 1 80 ? 18.293 8.028 -2.236 1.00 85.06 80 GLY A CA 1
ATOM 609 C C . GLY A 1 80 ? 17.408 9.015 -1.466 1.00 85.06 80 GLY A C 1
ATOM 610 O O . GLY A 1 80 ? 16.177 8.954 -1.471 1.00 85.06 80 GLY A O 1
ATOM 611 N N . TRP A 1 81 ? 18.071 9.954 -0.781 1.00 85.44 81 TRP A N 1
ATOM 612 C CA . TRP A 1 81 ? 17.461 10.878 0.187 1.00 85.44 81 TRP A CA 1
ATOM 613 C C . TRP A 1 81 ? 16.331 11.745 -0.378 1.00 85.44 81 TRP A C 1
ATOM 615 O O . TRP A 1 81 ? 15.321 11.931 0.294 1.00 85.44 81 TRP A O 1
ATOM 625 N N . GLY A 1 82 ? 16.479 12.275 -1.597 1.00 88.06 82 GLY A N 1
ATOM 626 C CA . GLY A 1 82 ? 15.515 13.229 -2.158 1.00 88.06 82 GLY A CA 1
ATOM 627 C C . GLY A 1 82 ? 14.123 12.626 -2.355 1.00 88.06 82 GLY A C 1
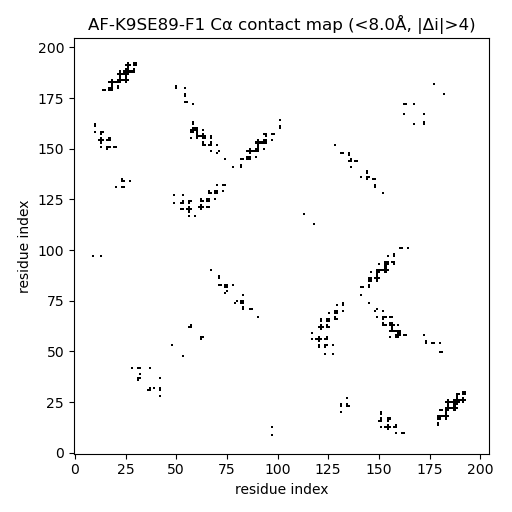ATOM 628 O O . GLY A 1 82 ? 13.121 13.216 -1.954 1.00 88.06 82 GLY A O 1
ATOM 629 N N . LEU A 1 83 ? 14.058 11.417 -2.916 1.00 85.06 83 LEU A N 1
ATOM 630 C CA . LEU A 1 83 ? 12.790 10.721 -3.125 1.00 85.06 83 LEU A CA 1
ATOM 631 C C . LEU A 1 83 ? 12.256 10.109 -1.827 1.00 85.06 83 LEU A C 1
ATOM 633 O O . LEU A 1 83 ? 11.056 10.167 -1.585 1.00 85.06 83 LEU A O 1
ATOM 637 N N . ALA A 1 84 ? 13.119 9.634 -0.928 1.00 85.38 84 ALA A N 1
ATOM 638 C CA . ALA A 1 84 ? 12.673 9.208 0.399 1.00 85.38 84 ALA A CA 1
ATOM 639 C C . ALA A 1 84 ? 11.993 10.345 1.178 1.00 85.38 84 ALA A C 1
ATOM 641 O O . ALA A 1 84 ? 10.943 10.132 1.784 1.00 85.38 84 ALA A O 1
ATOM 642 N N . LEU A 1 85 ? 12.545 11.561 1.107 1.00 89.00 85 LEU A N 1
ATOM 643 C CA . LEU A 1 85 ? 11.947 12.745 1.719 1.00 89.00 85 LEU A CA 1
ATOM 644 C C . LEU A 1 85 ? 10.597 13.089 1.081 1.00 89.00 85 LEU A C 1
ATOM 646 O O . LEU A 1 85 ? 9.644 13.374 1.799 1.00 89.00 85 LEU A O 1
ATOM 650 N N . LEU A 1 86 ? 10.489 13.021 -0.250 1.00 86.94 86 LEU A N 1
ATOM 651 C CA . LEU A 1 86 ? 9.219 13.236 -0.944 1.00 86.94 86 LEU A CA 1
ATOM 652 C 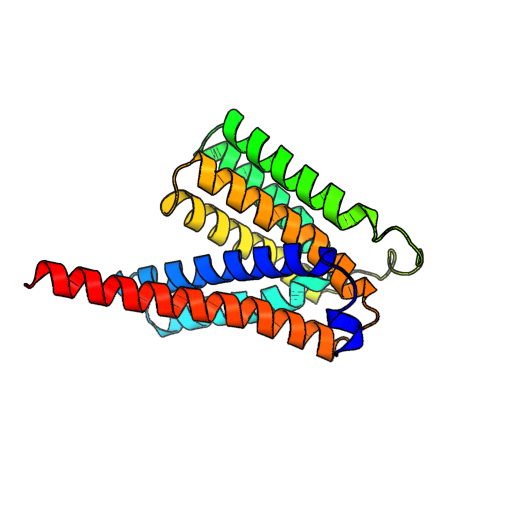C . LEU A 1 86 ? 8.155 12.224 -0.499 1.00 86.94 86 LEU A C 1
ATOM 654 O O . LEU A 1 86 ? 7.049 12.629 -0.148 1.00 86.94 86 LEU A O 1
ATOM 658 N N . ALA A 1 87 ? 8.484 10.928 -0.471 1.00 86.12 87 ALA A N 1
ATOM 659 C CA . ALA A 1 87 ? 7.564 9.906 0.024 1.00 86.12 87 ALA A CA 1
ATOM 660 C C . ALA A 1 87 ? 7.169 10.172 1.478 1.00 86.12 87 ALA A C 1
ATOM 662 O O . ALA A 1 87 ? 5.992 10.073 1.803 1.00 86.12 87 ALA A O 1
ATOM 663 N N . ALA A 1 88 ? 8.116 10.562 2.336 1.00 87.06 88 ALA A N 1
ATOM 664 C CA . ALA A 1 88 ? 7.832 10.887 3.730 1.00 87.06 88 ALA A CA 1
ATOM 665 C C . ALA A 1 88 ? 6.869 12.075 3.849 1.00 87.06 88 ALA A C 1
ATOM 667 O O . ALA A 1 88 ? 5.904 11.995 4.604 1.00 87.06 88 ALA A O 1
ATOM 668 N N . ILE A 1 89 ? 7.078 13.140 3.070 1.00 89.00 89 ILE A N 1
ATOM 669 C CA . ILE A 1 89 ? 6.180 14.301 3.031 1.00 89.00 89 ILE A CA 1
ATOM 670 C C . ILE A 1 89 ? 4.781 13.875 2.585 1.00 89.00 89 ILE A C 1
ATOM 672 O O . ILE A 1 89 ? 3.809 14.228 3.245 1.00 89.00 89 ILE A O 1
ATOM 676 N N . VAL A 1 90 ? 4.663 13.091 1.510 1.00 87.75 90 VAL A N 1
ATOM 677 C CA . VAL A 1 90 ? 3.360 12.609 1.025 1.00 87.75 90 VAL A CA 1
ATOM 678 C C . VAL A 1 90 ? 2.675 11.743 2.084 1.00 87.75 90 VAL A C 1
ATOM 680 O O . VAL A 1 90 ? 1.511 11.985 2.390 1.00 87.75 90 VAL A O 1
ATOM 683 N N . THR A 1 91 ? 3.395 10.800 2.697 1.00 85.81 91 THR A N 1
ATOM 684 C CA . THR A 1 91 ? 2.887 9.972 3.801 1.00 85.81 91 THR A CA 1
ATOM 685 C C . THR A 1 91 ? 2.379 10.838 4.949 1.00 85.81 91 THR A C 1
ATOM 687 O O . THR A 1 91 ? 1.256 10.639 5.402 1.00 85.81 91 THR A O 1
ATOM 690 N N . ILE A 1 92 ? 3.163 11.826 5.393 1.00 84.31 92 ILE A N 1
ATOM 691 C CA . ILE A 1 92 ? 2.796 12.732 6.489 1.00 84.31 92 ILE A CA 1
ATOM 692 C C . ILE A 1 92 ? 1.574 13.571 6.118 1.00 84.31 92 ILE A C 1
ATOM 694 O O . ILE A 1 92 ? 0.680 13.716 6.942 1.00 84.31 92 ILE A O 1
ATOM 698 N N . VAL A 1 93 ? 1.500 14.103 4.896 1.00 82.94 93 VAL A N 1
ATOM 699 C CA . VAL A 1 93 ? 0.346 14.888 4.432 1.00 82.94 93 VAL A CA 1
ATOM 700 C C . VAL A 1 93 ? -0.915 14.029 4.420 1.00 82.94 93 VAL A C 1
ATOM 702 O O . VAL A 1 93 ? -1.946 14.464 4.922 1.00 82.94 93 VAL A O 1
ATOM 705 N N . VAL A 1 94 ? -0.840 12.801 3.906 1.00 81.62 94 VAL A N 1
ATOM 706 C CA . VAL A 1 94 ? -1.977 11.869 3.902 1.00 81.62 94 VAL A CA 1
ATOM 707 C C . VAL A 1 94 ? -2.377 11.485 5.322 1.00 81.62 94 VAL A C 1
ATOM 709 O O . VAL A 1 94 ? -3.562 11.509 5.641 1.00 81.62 94 VAL A O 1
ATOM 712 N N . MET A 1 95 ? -1.403 11.186 6.185 1.00 79.06 95 MET A N 1
ATOM 713 C CA . MET A 1 95 ? -1.648 10.910 7.600 1.00 79.06 95 MET A CA 1
ATOM 714 C C . MET A 1 95 ? -2.314 12.094 8.291 1.00 79.06 95 MET A C 1
ATOM 716 O O . MET A 1 95 ? -3.302 11.915 8.988 1.00 79.06 95 MET A O 1
ATOM 720 N N . TRP A 1 96 ? -1.812 13.305 8.069 1.00 75.88 96 TRP A N 1
ATOM 721 C CA . TRP A 1 96 ? -2.349 14.517 8.671 1.00 75.88 96 TRP A CA 1
ATOM 722 C C . TRP A 1 96 ? -3.770 14.811 8.192 1.00 75.88 96 TRP A C 1
ATOM 724 O O . TRP A 1 96 ? -4.632 15.111 9.009 1.00 75.88 96 TRP A O 1
ATOM 734 N N . LEU A 1 97 ? -4.045 14.669 6.893 1.00 72.06 97 LEU A N 1
ATOM 735 C CA . LEU A 1 97 ? -5.396 14.814 6.346 1.00 72.06 97 LEU A CA 1
ATOM 736 C C . LEU A 1 97 ? -6.350 13.728 6.858 1.00 72.06 97 LEU A C 1
ATOM 738 O O . LEU A 1 97 ? -7.533 13.996 7.031 1.00 72.06 97 LEU A O 1
ATOM 742 N N . GLY A 1 98 ? -5.844 12.519 7.095 1.00 65.69 98 GLY A N 1
ATOM 743 C CA . GLY A 1 98 ? -6.640 11.380 7.537 1.00 65.69 98 GLY A CA 1
ATOM 744 C C . GLY A 1 98 ? -6.920 11.323 9.040 1.00 65.69 98 GLY A C 1
ATOM 745 O O . GLY A 1 98 ? -7.995 10.875 9.431 1.00 65.69 98 GLY A O 1
ATOM 746 N N . LEU A 1 99 ? -5.976 11.774 9.872 1.00 67.50 99 LEU A N 1
ATOM 747 C CA . LEU A 1 99 ? -6.065 11.719 11.338 1.00 67.50 99 LEU A CA 1
ATOM 748 C C . LEU A 1 99 ? -6.767 12.935 11.958 1.00 67.50 99 LEU A C 1
ATOM 750 O O . LEU A 1 99 ? -7.189 12.877 13.107 1.00 67.50 99 LEU A O 1
ATOM 754 N N . ARG A 1 100 ? -6.930 14.035 11.212 1.00 58.78 100 ARG A N 1
ATOM 755 C CA . ARG A 1 100 ? -7.520 15.289 11.719 1.00 58.78 100 ARG A CA 1
ATOM 756 C C . ARG A 1 100 ? -8.989 15.171 12.166 1.00 58.78 100 ARG A C 1
ATOM 758 O O . ARG A 1 100 ? -9.484 16.083 12.816 1.00 58.78 100 ARG A O 1
ATOM 765 N N . GLU A 1 101 ? -9.670 14.075 11.836 1.00 51.16 101 GLU A N 1
ATOM 766 C CA . GLU A 1 101 ? -11.064 13.794 12.224 1.00 51.16 101 GLU A CA 1
ATOM 767 C C . GLU A 1 101 ? -11.231 12.579 13.149 1.00 51.16 101 GLU A C 1
ATOM 769 O O . GLU A 1 101 ? -12.325 12.372 13.661 1.00 51.16 101 GLU A O 1
ATOM 774 N N . THR A 1 102 ? -10.174 11.805 13.422 1.00 52.44 102 THR A N 1
ATOM 775 C CA . THR A 1 102 ? -10.220 10.717 14.425 1.00 52.44 102 THR A CA 1
ATOM 776 C C . THR A 1 102 ? -10.081 11.219 15.869 1.00 52.44 102 THR A C 1
ATOM 778 O O . THR A 1 102 ? -10.290 10.450 16.798 1.00 52.44 102 THR A O 1
ATOM 781 N N . ASP A 1 103 ? -9.782 12.508 16.073 1.00 49.00 103 ASP A N 1
ATOM 782 C CA . ASP A 1 103 ? -9.654 13.124 17.406 1.00 49.00 103 ASP A CA 1
ATOM 783 C C . ASP A 1 103 ? -11.004 13.524 18.045 1.00 49.00 103 ASP A C 1
ATOM 785 O O . ASP A 1 103 ? -11.028 14.040 19.164 1.00 49.00 103 ASP A O 1
ATOM 789 N N . SER A 1 104 ? -12.147 13.293 17.385 1.00 44.44 104 SER A N 1
ATOM 790 C CA . SER A 1 104 ? -13.462 13.515 18.000 1.00 44.44 104 SER A CA 1
ATOM 791 C C . SER A 1 104 ? -14.016 12.225 18.617 1.00 44.44 104 SER A C 1
ATOM 793 O O . SER A 1 104 ? -14.600 11.409 17.910 1.00 44.44 104 SER A O 1
ATOM 795 N N . GLU A 1 105 ? -13.882 12.118 19.943 1.00 43.38 105 GLU A N 1
ATOM 796 C CA . GLU A 1 105 ? -14.694 11.277 20.846 1.00 43.38 105 GLU A CA 1
ATOM 797 C C . GLU A 1 105 ? -14.431 9.753 20.824 1.00 43.38 105 GLU A C 1
ATOM 799 O O . GLU A 1 105 ? -15.248 8.992 20.327 1.00 43.38 105 GLU A O 1
ATOM 804 N N . ASP A 1 106 ? -13.319 9.291 21.421 1.00 45.06 106 ASP A N 1
ATOM 805 C CA . ASP A 1 106 ? -13.317 8.188 22.415 1.00 45.06 106 ASP A CA 1
ATOM 806 C C . ASP A 1 106 ? -11.884 7.846 22.890 1.00 45.06 106 ASP A C 1
ATOM 808 O O . ASP A 1 106 ? -11.166 7.023 22.316 1.00 45.06 106 ASP A O 1
ATOM 812 N N . GLU A 1 107 ? -11.468 8.434 24.017 1.00 43.84 107 GLU A N 1
ATOM 813 C CA . GLU A 1 107 ? -10.169 8.180 24.674 1.00 43.84 107 GLU A CA 1
ATOM 814 C C . GLU A 1 107 ? -9.999 6.737 25.204 1.00 43.84 107 GLU A C 1
ATOM 816 O O . GLU A 1 107 ? -8.910 6.350 25.631 1.00 43.84 107 GLU A O 1
ATOM 821 N N . GLN A 1 108 ? -11.036 5.894 25.173 1.00 43.66 108 GLN A N 1
ATOM 822 C CA . GLN A 1 108 ? -10.993 4.563 25.798 1.00 43.66 108 GLN A CA 1
ATOM 823 C C . GLN A 1 108 ? -10.474 3.438 24.890 1.00 43.66 108 GLN A C 1
ATOM 825 O O . GLN A 1 108 ? -10.132 2.362 25.383 1.00 43.66 108 GLN A O 1
ATOM 830 N N . ALA A 1 109 ? -10.339 3.661 23.580 1.00 45.72 109 ALA A N 1
ATOM 831 C CA . ALA A 1 109 ? -9.916 2.616 22.642 1.00 45.72 109 ALA A CA 1
ATOM 832 C C . ALA A 1 109 ? -8.381 2.465 22.500 1.00 45.72 109 ALA A C 1
ATOM 834 O O . ALA A 1 109 ? -7.908 1.642 21.712 1.00 45.72 109 ALA A O 1
ATOM 835 N N . VAL A 1 110 ? -7.580 3.246 23.232 1.00 46.44 110 VAL A N 1
ATOM 836 C CA . VAL A 1 110 ? -6.109 3.317 23.070 1.00 46.44 110 VAL A CA 1
ATOM 837 C C . VAL A 1 110 ? -5.345 2.320 23.966 1.00 46.44 110 VAL A C 1
ATOM 839 O O . VAL A 1 110 ? -4.158 2.090 23.757 1.00 46.44 110 VAL A O 1
ATOM 842 N N . LEU A 1 111 ? -6.009 1.655 24.920 1.00 44.25 111 LEU A N 1
ATOM 843 C CA . LEU A 1 111 ? -5.351 0.815 25.941 1.00 44.25 111 LEU A CA 1
ATOM 844 C C . LEU A 1 111 ? -5.808 -0.657 25.958 1.00 44.25 111 LEU A C 1
ATOM 846 O O . LEU A 1 111 ? -5.668 -1.337 26.974 1.00 44.25 111 LEU A O 1
ATOM 850 N N . ALA A 1 112 ? -6.345 -1.180 24.852 1.00 52.16 112 ALA A N 1
ATOM 851 C CA . ALA A 1 112 ? -6.581 -2.620 24.744 1.00 52.16 112 ALA A CA 1
ATOM 852 C C . ALA A 1 112 ? -5.232 -3.359 24.591 1.00 52.16 112 ALA A C 1
ATOM 854 O O . ALA A 1 112 ? -4.420 -2.964 23.751 1.00 52.16 112 ALA A O 1
ATOM 855 N N . PRO A 1 113 ? -4.954 -4.410 25.384 1.00 56.34 113 PRO A N 1
ATOM 856 C CA . PRO A 1 113 ? -3.708 -5.160 25.271 1.00 56.34 113 PRO A CA 1
ATOM 857 C C . PRO A 1 113 ? -3.604 -5.808 23.887 1.00 56.34 113 PRO A C 1
ATOM 859 O O . PRO A 1 113 ? -4.533 -6.490 23.457 1.00 56.34 113 PRO A O 1
ATOM 862 N N . ILE A 1 114 ? -2.465 -5.622 23.215 1.00 58.88 114 ILE A N 1
ATOM 863 C CA . ILE A 1 114 ? -2.214 -6.173 21.876 1.00 58.88 114 ILE A CA 1
ATOM 864 C C . ILE A 1 114 ? -2.299 -7.702 21.939 1.00 58.88 114 ILE A C 1
ATOM 866 O O . ILE A 1 114 ? -1.587 -8.344 22.717 1.00 58.88 114 ILE A O 1
ATOM 870 N N . HIS A 1 115 ? -3.181 -8.299 21.142 1.00 66.19 115 HIS A N 1
ATOM 871 C CA . HIS A 1 115 ? -3.361 -9.752 21.117 1.00 66.19 115 HIS A CA 1
ATOM 872 C C . HIS A 1 115 ? -2.290 -10.424 20.238 1.00 66.19 115 HIS A C 1
ATOM 874 O O . HIS A 1 115 ? -1.771 -9.839 19.292 1.00 66.19 115 HIS A O 1
ATOM 880 N N . TRP A 1 116 ? -1.946 -11.689 20.510 1.00 69.19 116 TRP A N 1
ATOM 881 C CA . TRP A 1 116 ? -0.851 -12.391 19.810 1.00 69.19 116 TRP A CA 1
ATOM 882 C C . TRP A 1 116 ? -1.018 -12.440 18.277 1.00 69.19 116 TRP A C 1
ATOM 884 O O . TRP A 1 116 ? -0.038 -12.348 17.539 1.00 69.19 116 TRP A O 1
ATOM 894 N N . TYR A 1 117 ? -2.257 -12.537 17.788 1.00 61.09 117 TYR A N 1
ATOM 895 C CA . TYR A 1 117 ? -2.565 -12.543 16.355 1.00 61.09 117 TYR A CA 1
ATOM 896 C C . TYR A 1 117 ? -2.363 -11.169 15.696 1.00 61.09 117 TYR A C 1
ATOM 898 O O . TYR A 1 117 ? -2.166 -11.086 14.485 1.00 61.09 117 TYR A O 1
ATOM 906 N N . GLU A 1 118 ? -2.358 -10.085 16.472 1.00 60.66 118 GLU A N 1
ATOM 907 C CA . GLU A 1 118 ? -2.109 -8.732 15.973 1.00 60.66 118 GLU A CA 1
ATOM 908 C C . GLU A 1 118 ? -0.628 -8.533 15.640 1.00 60.66 118 GLU A C 1
ATOM 910 O O . GLU A 1 118 ? -0.310 -7.910 14.630 1.00 60.66 118 GLU A O 1
ATOM 915 N N . TYR A 1 119 ? 0.285 -9.153 16.399 1.00 65.38 119 TYR A N 1
ATOM 916 C CA . TYR A 1 119 ? 1.713 -9.185 16.056 1.00 65.38 119 TYR A CA 1
ATOM 917 C C . TYR A 1 119 ? 1.976 -9.915 14.736 1.00 65.38 119 TYR A C 1
ATOM 919 O O . TYR A 1 119 ? 2.809 -9.478 13.939 1.00 65.38 119 TYR A O 1
ATOM 927 N N . ILE A 1 120 ? 1.235 -10.995 14.475 1.00 66.88 120 ILE A N 1
ATOM 928 C CA . ILE A 1 120 ? 1.273 -11.695 13.185 1.00 66.88 120 ILE A CA 1
ATOM 929 C C . ILE A 1 120 ? 0.798 -10.750 12.078 1.00 66.88 120 ILE A C 1
ATOM 931 O O . ILE A 1 120 ? 1.463 -10.620 11.050 1.00 66.88 120 ILE A O 1
ATOM 935 N N . GLY A 1 121 ? -0.294 -10.021 12.317 1.00 62.88 121 GLY A N 1
ATOM 936 C CA . GLY A 1 121 ? -0.785 -9.001 11.396 1.00 62.88 121 GLY A CA 1
ATOM 937 C C . GLY A 1 121 ? 0.242 -7.904 11.093 1.00 62.88 121 GLY A C 1
ATOM 938 O O . GLY A 1 121 ? 0.445 -7.555 9.932 1.00 62.88 121 GLY A O 1
ATOM 939 N N . VAL A 1 122 ? 0.951 -7.405 12.108 1.00 67.94 122 VAL A N 1
ATOM 940 C CA . VAL A 1 122 ? 2.020 -6.404 11.953 1.00 67.94 122 VAL A CA 1
ATOM 941 C C . VAL A 1 122 ? 3.168 -6.936 11.094 1.00 67.94 122 VAL A C 1
ATOM 943 O O . VAL A 1 122 ? 3.578 -6.273 10.139 1.00 67.94 122 VAL A O 1
ATOM 946 N N . ALA A 1 123 ? 3.670 -8.136 11.399 1.00 68.00 123 ALA A N 1
ATOM 947 C CA . ALA A 1 123 ? 4.756 -8.754 10.63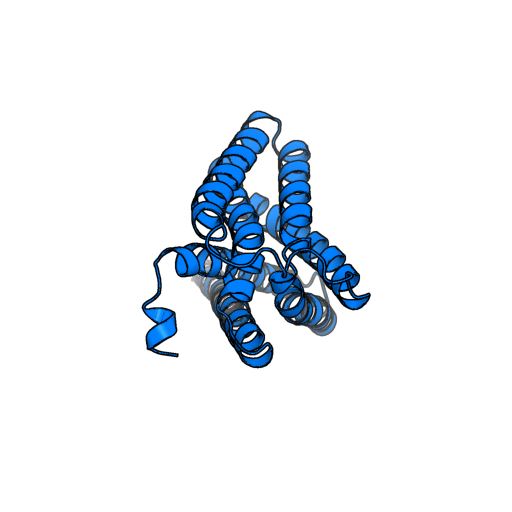9 1.00 68.00 123 ALA A CA 1
ATOM 948 C C . ALA A 1 123 ? 4.380 -8.951 9.160 1.00 68.00 123 ALA A C 1
ATOM 950 O O . ALA A 1 123 ? 5.213 -8.803 8.266 1.00 68.00 123 ALA A O 1
ATOM 951 N N . LEU A 1 124 ? 3.110 -9.232 8.885 1.00 66.88 124 LEU A N 1
ATOM 952 C CA . LEU A 1 124 ? 2.621 -9.452 7.529 1.00 66.88 124 LEU A CA 1
ATOM 953 C C . LEU A 1 124 ? 2.343 -8.152 6.784 1.00 66.88 124 LEU A C 1
ATOM 955 O O . LEU A 1 124 ? 2.660 -8.071 5.602 1.00 66.88 124 LEU A O 1
ATOM 959 N N . MET A 1 125 ? 1.844 -7.115 7.458 1.00 71.69 125 MET A N 1
ATOM 960 C CA . MET A 1 125 ? 1.747 -5.770 6.879 1.00 71.69 125 MET A CA 1
ATOM 961 C C . MET A 1 125 ? 3.119 -5.216 6.511 1.00 71.69 125 MET A C 1
ATOM 963 O O . MET A 1 125 ? 3.262 -4.565 5.474 1.00 71.69 125 MET A O 1
ATOM 967 N N . LEU A 1 126 ? 4.141 -5.526 7.308 1.00 71.75 126 LEU A N 1
ATOM 968 C CA . LEU A 1 126 ? 5.523 -5.226 6.971 1.00 71.75 126 LEU A CA 1
ATOM 969 C C . LEU A 1 126 ? 5.937 -5.939 5.672 1.00 71.75 126 LEU A C 1
ATOM 971 O O . LEU A 1 126 ? 6.353 -5.274 4.726 1.00 71.75 126 LEU A O 1
ATOM 975 N N . LEU A 1 127 ? 5.766 -7.263 5.588 1.00 70.31 127 LEU A N 1
ATOM 976 C CA . LEU A 1 127 ? 6.102 -8.040 4.385 1.00 70.31 127 LEU A CA 1
ATOM 977 C C . LEU A 1 127 ? 5.334 -7.567 3.143 1.00 70.31 127 LEU A C 1
ATOM 979 O O . LEU A 1 127 ? 5.922 -7.406 2.072 1.00 70.31 127 LEU A O 1
ATOM 983 N N . LEU A 1 128 ? 4.041 -7.288 3.301 1.00 70.62 128 LEU A N 1
ATOM 984 C CA . LEU A 1 128 ? 3.177 -6.746 2.260 1.00 70.62 128 LEU A CA 1
ATOM 985 C C . LEU A 1 128 ? 3.701 -5.408 1.745 1.00 70.62 128 LEU A C 1
ATOM 987 O O . LEU A 1 128 ? 3.762 -5.176 0.540 1.00 70.62 128 LEU A O 1
ATOM 991 N N . THR A 1 129 ? 4.110 -4.538 2.658 1.00 75.00 129 THR A N 1
ATOM 992 C CA . THR A 1 129 ? 4.604 -3.210 2.305 1.00 75.00 129 THR A CA 1
ATOM 993 C C . THR A 1 129 ? 5.937 -3.282 1.580 1.00 75.00 129 THR A C 1
ATOM 995 O O . THR A 1 129 ? 6.115 -2.603 0.574 1.00 75.00 129 THR A O 1
ATOM 998 N N . ILE A 1 130 ? 6.836 -4.170 2.007 1.00 74.31 130 ILE A N 1
ATOM 999 C CA . ILE A 1 130 ? 8.088 -4.443 1.293 1.00 74.31 130 ILE A CA 1
ATOM 1000 C C . ILE A 1 130 ? 7.788 -4.906 -0.140 1.00 74.31 130 ILE A C 1
ATOM 1002 O O . ILE A 1 130 ? 8.344 -4.352 -1.091 1.00 74.31 130 ILE A O 1
ATOM 1006 N N . ALA A 1 131 ? 6.880 -5.871 -0.311 1.00 70.00 131 ALA A N 1
ATOM 1007 C CA . ALA A 1 131 ? 6.487 -6.370 -1.628 1.00 70.00 131 ALA A CA 1
ATOM 1008 C C . ALA A 1 131 ? 5.888 -5.258 -2.512 1.00 70.00 131 ALA A C 1
ATOM 1010 O O . ALA A 1 131 ? 6.288 -5.106 -3.668 1.00 70.00 131 ALA A O 1
ATOM 1011 N N . LEU A 1 132 ? 4.996 -4.434 -1.955 1.00 70.69 132 LEU A N 1
ATOM 1012 C CA . LEU A 1 132 ? 4.384 -3.288 -2.636 1.00 70.69 132 LEU A CA 1
ATOM 1013 C C . LEU A 1 132 ? 5.409 -2.241 -3.063 1.00 70.69 132 LEU A C 1
ATOM 1015 O O . LEU A 1 132 ? 5.384 -1.777 -4.205 1.00 70.69 132 LEU A O 1
ATOM 1019 N N . THR A 1 133 ? 6.319 -1.869 -2.166 1.00 77.00 133 THR A N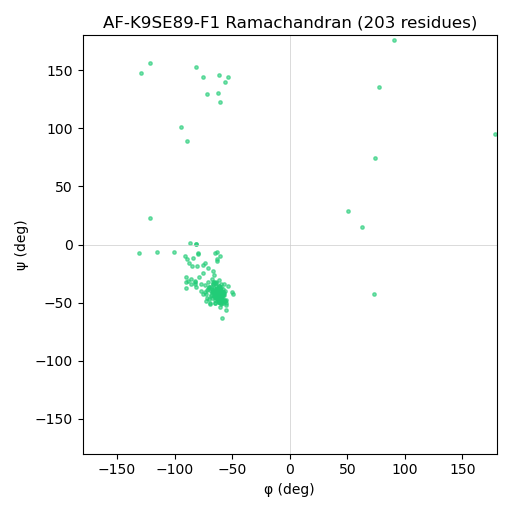 1
ATOM 1020 C CA . THR A 1 133 ? 7.377 -0.903 -2.458 1.00 77.00 133 THR A CA 1
ATOM 1021 C C . THR A 1 133 ? 8.275 -1.413 -3.577 1.00 77.00 133 THR A C 1
ATOM 1023 O O . THR A 1 133 ? 8.516 -0.688 -4.542 1.00 77.00 133 THR A O 1
ATOM 1026 N N . LEU A 1 134 ? 8.724 -2.669 -3.501 1.00 76.44 134 LEU A N 1
ATOM 1027 C CA . LEU A 1 134 ? 9.553 -3.265 -4.548 1.00 76.44 134 LEU A CA 1
ATOM 1028 C C . LEU A 1 134 ? 8.817 -3.312 -5.888 1.00 76.44 134 LEU A C 1
ATOM 1030 O O . LEU A 1 134 ? 9.387 -2.923 -6.903 1.00 76.44 134 LEU A O 1
ATOM 1034 N N . SER A 1 135 ? 7.552 -3.719 -5.888 1.00 70.88 135 SER A N 1
ATOM 1035 C CA . SER A 1 135 ? 6.726 -3.783 -7.091 1.00 70.88 135 SER A CA 1
ATOM 1036 C C . SER A 1 135 ? 6.536 -2.415 -7.751 1.00 70.88 135 SER A C 1
ATOM 1038 O O . SER A 1 135 ? 6.745 -2.256 -8.953 1.00 70.88 135 SER A O 1
ATOM 1040 N N . THR A 1 136 ? 6.163 -1.408 -6.961 1.00 75.88 136 THR A N 1
ATOM 1041 C CA . THR A 1 136 ? 5.849 -0.065 -7.470 1.00 75.88 136 THR A CA 1
ATOM 1042 C C . THR A 1 136 ? 7.093 0.608 -8.055 1.00 75.88 136 THR A C 1
ATOM 1044 O O . THR A 1 136 ? 7.007 1.272 -9.087 1.00 75.88 136 THR A O 1
ATOM 1047 N N . LEU A 1 137 ? 8.266 0.397 -7.444 1.00 79.19 137 LEU A N 1
ATOM 1048 C CA . LEU A 1 137 ? 9.540 0.927 -7.941 1.00 79.19 137 LEU A CA 1
ATOM 1049 C C . LEU A 1 137 ? 9.973 0.332 -9.290 1.00 79.19 137 LEU A C 1
ATOM 1051 O O . LEU A 1 137 ? 10.708 0.993 -10.016 1.00 79.19 137 LEU A O 1
ATOM 1055 N N . HIS A 1 138 ? 9.543 -0.887 -9.628 1.00 72.06 138 HIS A N 1
ATOM 1056 C CA . HIS A 1 138 ? 9.867 -1.504 -10.921 1.00 72.06 138 HIS A CA 1
ATOM 1057 C C . HIS A 1 138 ? 8.893 -1.098 -12.035 1.00 72.06 138 HIS A C 1
ATOM 1059 O O . HIS A 1 138 ? 9.289 -1.055 -13.196 1.00 72.06 138 HIS A O 1
ATOM 1065 N N . GLN A 1 139 ? 7.632 -0.807 -11.700 1.00 69.56 139 GLN A N 1
ATOM 1066 C CA . GLN A 1 139 ? 6.577 -0.558 -12.692 1.00 69.56 139 GLN A CA 1
ATOM 1067 C C . GLN A 1 139 ? 6.445 0.911 -13.107 1.00 69.56 139 GLN A C 1
ATOM 1069 O O . GLN A 1 139 ? 6.005 1.196 -14.220 1.00 69.56 139 GLN A O 1
ATOM 1074 N N . PHE A 1 140 ? 6.811 1.854 -12.236 1.00 76.25 140 PHE A N 1
ATOM 1075 C CA . PHE A 1 140 ? 6.590 3.282 -12.469 1.00 76.25 140 PHE A CA 1
ATOM 1076 C C . PHE A 1 140 ? 7.892 4.082 -12.457 1.00 76.25 140 PHE A C 1
ATOM 1078 O O . PHE A 1 140 ? 8.876 3.709 -11.821 1.00 76.25 140 PHE A O 1
ATOM 1085 N N . ALA A 1 141 ? 7.880 5.244 -13.118 1.00 78.81 141 ALA A N 1
ATOM 1086 C CA . ALA A 1 141 ? 8.974 6.204 -13.021 1.00 78.81 141 ALA A CA 1
ATOM 1087 C C . ALA A 1 141 ? 9.229 6.586 -11.552 1.00 78.81 141 ALA A C 1
ATOM 1089 O O . ALA A 1 141 ? 8.283 6.810 -10.794 1.00 78.81 141 ALA A O 1
ATOM 1090 N N . ALA A 1 142 ? 10.503 6.708 -11.168 1.00 79.12 142 ALA A N 1
ATOM 1091 C CA . ALA A 1 142 ? 10.917 6.860 -9.771 1.00 79.12 142 ALA A CA 1
ATOM 1092 C C . ALA A 1 142 ? 10.150 7.946 -8.974 1.00 79.12 142 ALA A C 1
ATOM 1094 O O . ALA A 1 142 ? 9.736 7.653 -7.849 1.00 79.12 142 ALA A O 1
ATOM 1095 N N . PRO A 1 143 ? 9.864 9.151 -9.515 1.00 79.81 143 PRO A N 1
ATOM 1096 C CA . PRO A 1 143 ?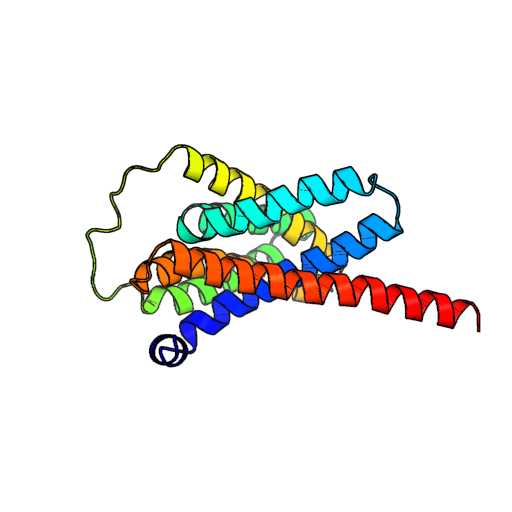 9.078 10.156 -8.794 1.00 79.81 143 PRO A CA 1
ATOM 1097 C C . PRO A 1 143 ? 7.617 9.742 -8.574 1.00 79.81 143 PRO A C 1
ATOM 1099 O O . PRO A 1 143 ? 7.080 9.929 -7.485 1.00 79.81 143 PRO A O 1
ATOM 1102 N N . LEU A 1 144 ? 6.979 9.139 -9.582 1.00 80.94 144 LEU A N 1
ATOM 1103 C CA . LEU A 1 144 ? 5.592 8.681 -9.492 1.00 80.94 144 LEU A CA 1
ATOM 1104 C C . LEU A 1 144 ? 5.464 7.503 -8.520 1.00 80.94 144 LEU A C 1
ATOM 1106 O O . LEU A 1 144 ? 4.572 7.507 -7.674 1.00 80.94 144 LEU A O 1
ATOM 1110 N N . ALA A 1 145 ? 6.389 6.540 -8.589 1.00 81.69 145 ALA A N 1
ATOM 1111 C CA . ALA A 1 145 ? 6.440 5.411 -7.663 1.00 81.69 145 ALA A CA 1
ATOM 1112 C C . ALA A 1 145 ? 6.542 5.889 -6.209 1.00 81.69 145 ALA A C 1
ATOM 1114 O O . ALA A 1 145 ? 5.825 5.416 -5.334 1.00 81.69 145 ALA A O 1
ATOM 1115 N N . THR A 1 146 ? 7.395 6.884 -5.972 1.00 82.44 146 THR A N 1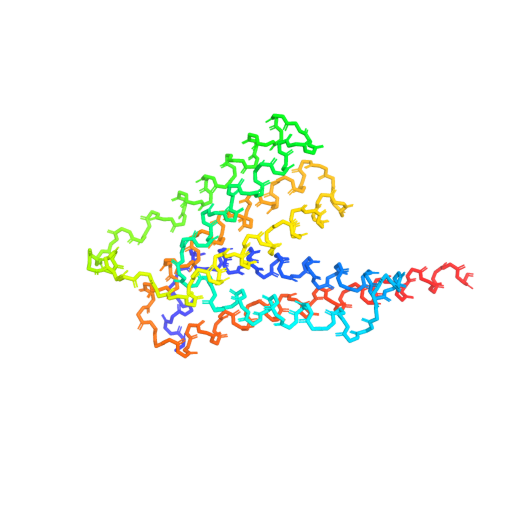
ATOM 1116 C CA . THR A 1 146 ? 7.619 7.492 -4.658 1.00 82.44 146 THR A CA 1
ATOM 1117 C C . THR A 1 146 ? 6.344 8.126 -4.095 1.00 82.44 146 THR A C 1
ATOM 1119 O O . THR A 1 146 ? 6.003 7.895 -2.934 1.00 82.44 146 THR A O 1
ATOM 1122 N N . VAL A 1 147 ? 5.608 8.881 -4.917 1.00 82.81 147 VAL A N 1
ATOM 1123 C CA . VAL A 1 147 ? 4.324 9.479 -4.517 1.00 82.81 147 VAL A CA 1
ATOM 1124 C C . VAL A 1 147 ? 3.287 8.397 -4.219 1.00 82.81 147 VAL A C 1
ATOM 1126 O O . VAL A 1 147 ? 2.626 8.466 -3.187 1.00 82.81 147 VAL A O 1
ATOM 1129 N N . LEU A 1 148 ? 3.170 7.375 -5.072 1.00 81.25 148 LEU A N 1
ATOM 1130 C CA . LEU A 1 148 ? 2.232 6.265 -4.865 1.00 81.25 148 LEU A CA 1
ATOM 1131 C C . LEU A 1 148 ? 2.524 5.498 -3.573 1.00 81.25 148 LEU A C 1
ATOM 1133 O O . LEU A 1 148 ? 1.603 5.207 -2.815 1.00 81.25 148 LEU A O 1
ATOM 1137 N N . ILE A 1 149 ? 3.795 5.219 -3.284 1.00 82.69 149 ILE A N 1
ATOM 1138 C CA . ILE A 1 149 ? 4.190 4.545 -2.045 1.00 82.69 149 ILE A CA 1
ATOM 1139 C C . ILE A 1 149 ? 3.867 5.418 -0.827 1.00 82.69 149 ILE A C 1
ATOM 1141 O O . ILE A 1 149 ? 3.363 4.894 0.164 1.00 82.69 149 ILE A O 1
ATOM 1145 N N . GLY A 1 150 ? 4.094 6.734 -0.905 1.00 81.69 150 GLY A N 1
ATOM 1146 C CA . GLY A 1 150 ? 3.717 7.658 0.167 1.00 81.69 150 GLY A CA 1
ATOM 1147 C C . GLY A 1 150 ? 2.202 7.709 0.402 1.00 81.69 150 GLY A C 1
ATOM 1148 O O . GLY A 1 150 ? 1.742 7.652 1.542 1.00 81.69 150 GLY A O 1
ATOM 1149 N N . LEU A 1 151 ? 1.414 7.733 -0.679 1.00 80.94 151 LEU A N 1
ATOM 1150 C CA . LEU A 1 151 ? -0.049 7.676 -0.618 1.00 80.94 151 LEU A CA 1
ATOM 1151 C C . LEU A 1 151 ? -0.540 6.377 0.030 1.00 80.94 151 LEU A C 1
ATOM 1153 O O . LEU A 1 151 ? -1.358 6.424 0.945 1.00 80.94 151 LEU A O 1
ATOM 1157 N N . ILE A 1 152 ? -0.027 5.227 -0.416 1.00 79.38 152 ILE A N 1
ATOM 1158 C CA . ILE A 1 152 ? -0.395 3.907 0.114 1.00 79.38 152 ILE A CA 1
ATOM 1159 C C . ILE A 1 152 ? 0.028 3.785 1.583 1.00 79.38 152 ILE A C 1
ATOM 1161 O O . ILE A 1 152 ? -0.773 3.366 2.414 1.00 79.38 152 ILE A O 1
ATOM 1165 N N . GLY A 1 153 ? 1.255 4.191 1.920 1.00 78.75 153 GLY A N 1
ATOM 1166 C CA . GLY A 1 153 ? 1.770 4.154 3.288 1.00 78.75 153 GLY A CA 1
ATOM 1167 C C . GLY A 1 153 ? 0.919 4.990 4.242 1.00 78.75 153 GLY A C 1
ATOM 1168 O O . GLY A 1 153 ? 0.455 4.475 5.258 1.00 78.75 153 GLY A O 1
ATOM 1169 N N . GLY A 1 154 ? 0.638 6.247 3.886 1.00 76.88 154 GLY A N 1
ATOM 1170 C CA . GLY A 1 154 ? -0.221 7.116 4.692 1.00 76.88 154 GLY A CA 1
ATOM 1171 C C . GLY A 1 154 ? -1.656 6.595 4.797 1.00 76.88 154 GLY A C 1
ATOM 1172 O O . GLY A 1 154 ? -2.243 6.614 5.876 1.00 76.88 154 GLY A O 1
ATOM 1173 N N . ALA A 1 155 ? -2.207 6.058 3.708 1.00 78.56 155 ALA A N 1
ATOM 1174 C CA . ALA A 1 155 ? -3.550 5.488 3.689 1.00 78.56 155 ALA A CA 1
ATOM 1175 C C . ALA A 1 155 ? -3.698 4.263 4.593 1.00 78.56 155 ALA A C 1
ATOM 1177 O O . ALA A 1 155 ? -4.697 4.147 5.295 1.00 78.56 155 ALA A O 1
ATOM 1178 N N . ILE A 1 156 ? -2.715 3.361 4.609 1.00 76.38 156 ILE A N 1
ATOM 1179 C CA . ILE A 1 156 ? -2.742 2.183 5.483 1.00 76.38 156 ILE A CA 1
ATOM 1180 C C . ILE A 1 156 ? -2.729 2.611 6.957 1.00 76.38 156 ILE A C 1
ATOM 1182 O O . ILE A 1 156 ? -3.468 2.043 7.760 1.00 76.38 156 ILE A O 1
ATOM 1186 N N . VAL A 1 157 ? -1.920 3.618 7.311 1.00 78.44 157 VAL A N 1
ATOM 1187 C CA . VAL A 1 157 ? -1.865 4.167 8.678 1.00 78.44 157 VAL A CA 1
ATOM 1188 C C . VAL A 1 157 ? -3.216 4.745 9.098 1.00 78.44 157 VAL A C 1
ATOM 1190 O O . VAL A 1 157 ? -3.659 4.518 10.218 1.00 78.44 157 VAL A O 1
ATOM 1193 N N . VAL A 1 158 ? -3.870 5.473 8.195 1.00 75.44 158 VAL A N 1
ATOM 1194 C CA . VAL A 1 158 ? -5.132 6.179 8.453 1.00 75.44 158 VAL A CA 1
ATOM 1195 C C . VAL A 1 158 ? -6.339 5.237 8.461 1.00 75.44 158 VAL A C 1
ATOM 1197 O O . VAL A 1 158 ? -7.231 5.382 9.295 1.00 75.44 158 VAL A O 1
ATOM 1200 N N . ALA A 1 159 ? -6.384 4.263 7.551 1.00 76.56 159 ALA A N 1
ATOM 1201 C CA . ALA A 1 159 ? -7.547 3.398 7.371 1.00 76.56 159 ALA A CA 1
ATOM 1202 C C . ALA A 1 159 ? -7.832 2.526 8.601 1.00 76.56 159 ALA A C 1
ATOM 1204 O O . ALA A 1 159 ? -8.992 2.247 8.883 1.00 76.56 159 ALA A O 1
ATOM 1205 N N . GLY A 1 160 ? -6.798 2.101 9.335 1.00 72.69 160 GLY A N 1
ATOM 1206 C CA . GLY A 1 160 ? -6.964 1.267 10.527 1.00 72.69 160 GLY A CA 1
ATOM 1207 C C . GLY A 1 160 ? -7.827 1.934 11.605 1.00 72.69 160 GLY A C 1
ATOM 1208 O O . GLY A 1 160 ? -8.918 1.428 11.885 1.00 72.69 160 GLY A O 1
ATOM 1209 N N . PRO A 1 161 ? -7.389 3.077 12.166 1.00 71.12 161 PRO A N 1
ATOM 1210 C CA . PRO A 1 161 ? -8.172 3.864 13.117 1.00 71.12 161 PRO A CA 1
ATOM 1211 C C . PRO A 1 161 ? -9.537 4.273 12.560 1.00 71.12 161 PRO A C 1
ATOM 1213 O O . PRO A 1 161 ? -10.552 3.960 13.170 1.00 71.12 161 PRO A O 1
ATOM 1216 N N . GLN A 1 162 ? -9.599 4.827 11.342 1.00 73.75 162 GLN A N 1
ATOM 1217 C CA . GLN A 1 162 ? -10.873 5.270 10.766 1.00 73.75 162 GLN A CA 1
ATOM 1218 C C . GLN A 1 162 ? -11.906 4.142 10.672 1.00 73.75 162 GLN A C 1
ATOM 1220 O O . GLN A 1 162 ? -13.064 4.338 11.020 1.00 73.75 162 GLN A O 1
ATOM 1225 N N . ILE A 1 163 ? -11.508 2.940 10.242 1.00 71.94 163 ILE A N 1
ATOM 1226 C CA . ILE A 1 163 ? -12.420 1.791 10.146 1.00 71.94 163 ILE A CA 1
ATOM 1227 C C . ILE A 1 163 ? -12.812 1.270 11.528 1.00 71.94 163 ILE A C 1
ATOM 1229 O O . ILE A 1 163 ? -13.931 0.776 11.704 1.00 71.94 163 ILE A O 1
ATOM 1233 N N . ARG A 1 164 ? -11.914 1.366 12.513 1.00 68.38 164 ARG A N 1
ATOM 1234 C CA . ARG A 1 164 ? -12.217 1.030 13.905 1.00 68.38 164 ARG A CA 1
ATOM 1235 C C . ARG A 1 164 ? -13.290 1.962 14.468 1.00 68.38 164 ARG A C 1
ATOM 1237 O O . ARG A 1 164 ? -14.250 1.457 15.055 1.00 68.38 164 ARG A O 1
ATOM 1244 N N . ASP A 1 165 ? -13.158 3.253 14.194 1.00 69.50 165 ASP A N 1
ATOM 1245 C CA . ASP A 1 165 ? -13.977 4.333 14.751 1.00 69.50 165 ASP A CA 1
ATOM 1246 C C . ASP A 1 165 ? -15.344 4.471 14.044 1.00 69.50 165 ASP A C 1
ATOM 1248 O O . ASP A 1 165 ? -16.251 5.130 14.541 1.00 69.50 165 ASP A O 1
ATOM 1252 N N . LEU A 1 166 ? -15.575 3.741 12.940 1.00 69.06 166 LEU A N 1
ATOM 1253 C CA . LEU A 1 166 ? -16.897 3.619 12.299 1.00 69.06 166 LEU A CA 1
ATOM 1254 C C . LEU A 1 166 ? -17.973 2.953 13.185 1.00 69.06 166 LEU A C 1
ATOM 1256 O O . LEU A 1 166 ? -19.122 2.838 12.751 1.00 69.06 166 LEU A O 1
ATOM 1260 N N . GLY A 1 167 ? -17.623 2.439 14.371 1.00 65.31 167 GLY A N 1
ATOM 1261 C CA . GLY A 1 167 ? -18.559 1.748 15.272 1.00 65.31 167 GLY A CA 1
ATOM 1262 C C . GLY A 1 167 ? -19.157 0.464 14.678 1.00 65.31 167 GLY A C 1
ATOM 1263 O O . GLY A 1 167 ? -20.168 -0.049 15.155 1.00 65.31 167 GLY A O 1
ATOM 1264 N N . LEU A 1 168 ? -18.557 -0.051 13.601 1.00 69.00 168 LEU A N 1
ATOM 1265 C CA . LEU A 1 168 ? -19.041 -1.222 12.883 1.00 69.00 168 LEU A CA 1
ATOM 1266 C C . LEU A 1 168 ? -18.740 -2.520 13.647 1.00 69.00 168 LEU A C 1
ATOM 1268 O O . LEU A 1 168 ? -17.643 -2.667 14.201 1.00 69.00 168 LEU A O 1
ATOM 1272 N N . PRO A 1 169 ? -19.645 -3.519 13.594 1.00 74.12 169 PRO A N 1
ATOM 1273 C CA . PRO A 1 169 ? -19.333 -4.873 14.029 1.00 74.12 169 PRO A CA 1
ATOM 1274 C C . PRO A 1 169 ? -18.071 -5.390 13.327 1.00 74.12 169 PRO A C 1
ATOM 1276 O O . PRO A 1 169 ? -17.852 -5.127 12.142 1.00 74.12 169 PRO A O 1
ATOM 1279 N N . ALA A 1 170 ? -17.248 -6.172 14.033 1.00 69.19 170 ALA A N 1
ATOM 1280 C CA . ALA A 1 170 ? -15.993 -6.700 13.487 1.00 69.19 170 ALA A CA 1
ATOM 1281 C C . ALA A 1 170 ? -16.186 -7.459 12.158 1.00 69.19 170 ALA A C 1
ATOM 1283 O O . ALA A 1 170 ? -15.365 -7.334 11.251 1.00 69.19 170 ALA A O 1
ATOM 1284 N N . SER A 1 171 ? -17.302 -8.179 12.013 1.00 71.81 171 SER A N 1
ATOM 1285 C CA . SER A 1 171 ? -17.683 -8.880 10.782 1.00 71.81 171 SER A CA 1
ATOM 1286 C C . SER A 1 171 ? -17.864 -7.943 9.585 1.00 71.81 171 SER A C 1
ATOM 1288 O O . SER A 1 171 ? -17.475 -8.293 8.473 1.00 71.81 171 SER A O 1
ATOM 1290 N N . ASP A 1 172 ? -18.421 -6.751 9.788 1.00 76.12 172 ASP A N 1
ATOM 1291 C CA . ASP A 1 172 ? -18.675 -5.797 8.708 1.00 76.12 172 ASP A CA 1
ATOM 1292 C C . ASP A 1 172 ? -17.424 -4.982 8.359 1.00 76.12 172 ASP A C 1
ATOM 1294 O O . ASP A 1 172 ? -17.194 -4.705 7.180 1.00 76.12 172 ASP A O 1
ATOM 1298 N N . ARG A 1 173 ? -16.551 -4.706 9.340 1.00 74.00 173 ARG A N 1
ATOM 1299 C CA . ARG A 1 173 ? -15.201 -4.163 9.082 1.00 74.00 173 ARG A CA 1
ATOM 1300 C C . ARG A 1 173 ? -14.382 -5.109 8.205 1.00 74.00 173 ARG A C 1
ATOM 1302 O O . ARG A 1 173 ? -13.772 -4.677 7.229 1.00 74.00 173 ARG A O 1
ATOM 1309 N N . LEU A 1 174 ? -14.433 -6.409 8.504 1.00 73.06 174 LEU A N 1
ATOM 1310 C CA . LEU A 1 174 ? -13.756 -7.433 7.706 1.00 73.06 174 LEU A CA 1
ATOM 1311 C C . LEU A 1 174 ? -14.326 -7.548 6.296 1.00 73.06 174 LEU A C 1
ATOM 1313 O O . LEU A 1 174 ? -13.556 -7.664 5.348 1.00 73.06 174 LEU A O 1
ATOM 1317 N N . LYS A 1 175 ? -15.651 -7.467 6.127 1.00 78.06 175 LYS A N 1
ATOM 1318 C CA . LYS A 1 175 ? -16.263 -7.448 4.790 1.00 78.06 175 LYS A CA 1
ATOM 1319 C C . LYS A 1 175 ? -15.817 -6.232 3.984 1.00 78.06 175 LYS A C 1
ATOM 1321 O O . LYS A 1 175 ? -15.433 -6.399 2.833 1.00 78.06 175 LYS A O 1
ATOM 1326 N N . LEU A 1 176 ? -15.827 -5.035 4.575 1.00 80.94 176 LEU A N 1
ATOM 1327 C CA . LEU A 1 176 ? -15.401 -3.809 3.892 1.00 80.94 176 LEU A CA 1
ATOM 1328 C C . LEU A 1 176 ? -13.942 -3.910 3.430 1.00 80.94 176 LEU A C 1
ATOM 1330 O O . LEU A 1 176 ? -13.632 -3.641 2.266 1.00 80.94 176 LEU A O 1
ATOM 1334 N N . MET A 1 177 ? -13.058 -4.362 4.321 1.00 78.75 177 MET A N 1
ATOM 1335 C CA . MET A 1 177 ? -11.648 -4.568 3.999 1.00 78.75 177 MET A CA 1
ATOM 1336 C C . MET A 1 177 ? -11.447 -5.668 2.963 1.00 78.75 177 MET A C 1
ATOM 1338 O O . MET A 1 177 ? -10.705 -5.465 2.004 1.00 78.75 177 MET A O 1
ATOM 1342 N N . GLY A 1 178 ? -12.139 -6.797 3.099 1.00 76.00 178 GLY A N 1
ATOM 1343 C CA . GLY A 1 178 ? -12.096 -7.900 2.141 1.00 76.00 178 GLY A CA 1
ATOM 1344 C C . GLY A 1 178 ? -12.567 -7.493 0.746 1.00 76.00 178 GLY A C 1
ATOM 1345 O O . GLY A 1 178 ? -11.918 -7.829 -0.239 1.00 76.00 178 GLY A O 1
ATOM 1346 N N . MET A 1 179 ? -13.644 -6.711 0.646 1.00 81.69 179 MET A N 1
ATOM 1347 C CA . MET A 1 179 ? -14.144 -6.203 -0.635 1.00 81.69 179 MET A CA 1
ATOM 1348 C C . MET A 1 179 ? -13.179 -5.198 -1.268 1.00 81.69 179 MET A C 1
ATOM 1350 O O . MET A 1 179 ? -12.946 -5.257 -2.471 1.00 81.69 179 MET A O 1
ATOM 1354 N N . THR A 1 180 ? -12.593 -4.304 -0.472 1.00 83.25 180 THR A N 1
ATOM 1355 C CA . THR A 1 180 ? -11.681 -3.264 -0.975 1.00 83.25 180 THR A CA 1
ATOM 1356 C C . THR A 1 180 ? -10.365 -3.868 -1.466 1.00 83.25 180 THR A C 1
ATOM 1358 O O . THR A 1 180 ? -9.934 -3.619 -2.591 1.00 83.25 180 THR A O 1
ATOM 1361 N N . THR A 1 181 ? -9.747 -4.712 -0.640 1.00 80.62 181 THR A N 1
ATOM 1362 C CA . THR A 1 181 ? -8.479 -5.385 -0.959 1.00 80.62 181 THR A CA 1
ATOM 1363 C C . THR A 1 181 ? -8.658 -6.444 -2.046 1.00 80.62 181 THR A C 1
ATOM 1365 O O . THR A 1 181 ? -7.919 -6.448 -3.029 1.00 80.62 181 THR A O 1
ATOM 1368 N N . GLY A 1 182 ? -9.678 -7.298 -1.928 1.00 81.44 182 GLY A N 1
ATOM 1369 C CA . GLY A 1 182 ? -9.984 -8.336 -2.910 1.00 81.44 182 GLY A CA 1
ATOM 1370 C C . GLY A 1 182 ? -10.438 -7.763 -4.251 1.00 81.44 182 GLY A C 1
ATOM 1371 O O . GLY A 1 182 ? -9.994 -8.233 -5.296 1.00 81.44 182 GLY A O 1
ATOM 1372 N N . GLY A 1 183 ? -11.270 -6.718 -4.236 1.00 82.62 183 GLY A N 1
ATOM 1373 C CA . GLY A 1 183 ? -11.721 -6.027 -5.443 1.00 82.62 183 GLY A CA 1
ATOM 1374 C C . GLY A 1 183 ? -10.573 -5.338 -6.174 1.00 82.62 183 GLY A C 1
ATOM 1375 O O . GLY A 1 183 ? -10.383 -5.582 -7.365 1.00 82.62 183 GLY A O 1
ATOM 1376 N N . GLY A 1 184 ? -9.767 -4.542 -5.460 1.00 83.50 184 GLY A N 1
ATOM 1377 C CA . GLY A 1 184 ? -8.575 -3.907 -6.029 1.00 83.50 184 GLY A CA 1
ATOM 1378 C C . GLY A 1 184 ? -7.633 -4.934 -6.653 1.00 83.50 184 GLY A C 1
ATOM 1379 O O . GLY A 1 184 ? -7.256 -4.814 -7.818 1.00 83.50 184 GLY A O 1
ATOM 1380 N N . PHE A 1 185 ? -7.345 -6.012 -5.925 1.00 82.06 185 PHE A N 1
ATOM 1381 C CA . PHE A 1 185 ? -6.512 -7.094 -6.429 1.00 82.06 185 PHE A CA 1
ATOM 1382 C C . PHE A 1 185 ? -7.051 -7.766 -7.688 1.00 82.06 185 PHE A C 1
ATOM 1384 O O . PHE A 1 185 ? -6.307 -7.909 -8.656 1.00 82.06 185 PHE A O 1
ATOM 1391 N N . LEU A 1 186 ? -8.319 -8.184 -7.689 1.00 84.38 186 LEU A N 1
ATOM 1392 C CA . LEU A 1 186 ? -8.918 -8.859 -8.841 1.00 84.38 186 LEU A CA 1
ATOM 1393 C C . LEU A 1 186 ? -8.835 -7.986 -10.092 1.00 84.38 186 LEU A C 1
ATOM 1395 O O . LEU A 1 186 ? -8.501 -8.487 -11.163 1.00 84.38 186 LEU A O 1
ATOM 1399 N N . ILE A 1 187 ? -9.081 -6.682 -9.946 1.00 86.44 187 ILE A N 1
ATOM 1400 C CA . ILE A 1 187 ? -8.935 -5.716 -11.038 1.00 86.44 187 ILE A CA 1
ATOM 1401 C C . ILE A 1 187 ? -7.493 -5.709 -11.552 1.00 86.44 187 ILE A C 1
ATOM 1403 O O . ILE A 1 187 ? -7.272 -5.836 -12.755 1.00 86.44 187 ILE A O 1
ATOM 1407 N N . GLY A 1 188 ? -6.513 -5.610 -10.655 1.00 83.81 188 GLY A N 1
ATOM 1408 C CA . GLY A 1 188 ? -5.095 -5.620 -11.009 1.00 83.81 188 GLY A CA 1
ATOM 1409 C C . GLY A 1 188 ? -4.624 -6.902 -11.695 1.00 83.81 188 GLY A C 1
ATOM 1410 O O . GLY A 1 188 ? -3.907 -6.849 -12.695 1.00 83.81 188 GLY A O 1
ATOM 1411 N N . LEU A 1 189 ? -5.068 -8.052 -11.187 1.00 81.88 189 LEU A N 1
ATOM 1412 C CA . LEU A 1 189 ? -4.752 -9.371 -11.726 1.00 81.88 189 LEU A CA 1
ATOM 1413 C C . LEU A 1 189 ? -5.331 -9.547 -13.128 1.00 81.88 189 LEU A C 1
ATOM 1415 O O . LEU A 1 189 ? -4.610 -9.913 -14.056 1.00 81.88 189 LEU A O 1
ATOM 1419 N N . LEU A 1 190 ? -6.622 -9.252 -13.296 1.00 85.00 190 LEU A N 1
ATOM 1420 C CA . LEU A 1 190 ? -7.274 -9.308 -14.602 1.00 85.00 190 LEU A CA 1
ATOM 1421 C C . LEU A 1 190 ? -6.607 -8.348 -15.580 1.00 85.00 190 LEU A C 1
ATOM 1423 O O . LEU A 1 190 ? -6.339 -8.741 -16.712 1.00 85.00 190 LEU A O 1
ATOM 1427 N N . HIS A 1 191 ? -6.288 -7.131 -15.135 1.00 85.19 191 HIS A N 1
ATOM 1428 C CA . HIS A 1 191 ? -5.543 -6.180 -15.944 1.00 85.19 191 HIS A CA 1
ATOM 1429 C C . HIS A 1 191 ? -4.216 -6.790 -16.409 1.00 85.19 191 HIS A C 1
ATOM 1431 O O . HIS A 1 191 ? -4.038 -6.933 -17.611 1.00 85.19 191 HIS A O 1
ATOM 1437 N N . GLY A 1 192 ? -3.345 -7.257 -15.506 1.00 78.69 192 GLY A N 1
ATOM 1438 C CA . GLY A 1 192 ? -2.048 -7.838 -15.888 1.00 78.69 192 GLY A CA 1
ATOM 1439 C C . GLY A 1 192 ? -2.140 -9.026 -16.845 1.00 78.69 192 GLY A C 1
ATOM 1440 O O . GLY A 1 192 ? -1.415 -9.078 -17.841 1.00 78.69 192 GLY A O 1
ATOM 1441 N N . LEU A 1 193 ? -3.093 -9.932 -16.618 1.00 79.75 193 LEU A N 1
ATOM 1442 C CA . LEU A 1 193 ? -3.337 -11.061 -17.519 1.00 79.75 193 LEU A CA 1
ATOM 1443 C C . LEU A 1 193 ? -3.797 -10.603 -18.915 1.00 79.75 193 LEU A C 1
ATOM 1445 O O . LEU A 1 193 ? -3.389 -11.180 -19.928 1.00 79.75 193 LEU A O 1
ATOM 1449 N N . ILE A 1 194 ? -4.639 -9.568 -18.983 1.00 81.12 194 ILE A N 1
ATOM 1450 C CA . ILE A 1 194 ? -5.160 -9.021 -20.240 1.00 81.12 194 ILE A CA 1
ATOM 1451 C C . ILE A 1 194 ? -4.073 -8.255 -21.001 1.00 81.12 194 ILE A C 1
ATOM 1453 O O . ILE A 1 194 ? -3.887 -8.510 -22.194 1.00 81.12 194 ILE A O 1
ATOM 1457 N N . THR A 1 195 ? -3.339 -7.347 -20.348 1.00 74.69 195 THR A N 1
ATOM 1458 C CA . THR A 1 195 ? -2.305 -6.527 -21.005 1.00 74.69 195 THR A CA 1
ATOM 1459 C C . THR A 1 195 ? -1.221 -7.406 -21.628 1.00 74.69 195 THR A C 1
ATOM 1461 O O . THR A 1 195 ? -0.764 -7.137 -22.740 1.00 74.69 195 THR A O 1
ATOM 1464 N N . TYR A 1 196 ? -0.874 -8.516 -20.972 1.00 62.09 196 TYR A N 1
ATOM 1465 C CA . TYR A 1 196 ? 0.024 -9.524 -21.530 1.00 62.09 196 TYR A CA 1
ATOM 1466 C C . TYR A 1 196 ? -0.524 -10.167 -22.811 1.00 62.09 196 TYR A C 1
ATOM 1468 O O . TYR A 1 196 ? 0.184 -10.256 -23.817 1.00 62.09 196 TYR A O 1
ATOM 1476 N N . ARG A 1 197 ? -1.794 -10.588 -22.800 1.00 56.78 197 ARG A N 1
ATOM 1477 C CA . ARG A 1 197 ? -2.422 -11.256 -23.948 1.00 56.78 197 ARG A CA 1
ATOM 1478 C C . ARG A 1 197 ? -2.432 -10.360 -25.191 1.00 56.78 197 ARG A C 1
ATOM 1480 O O . ARG A 1 197 ? -2.191 -10.854 -26.289 1.00 56.78 197 ARG A O 1
ATOM 1487 N N . PHE A 1 198 ? -2.647 -9.056 -25.019 1.00 56.44 198 PHE A N 1
ATOM 1488 C CA . PHE A 1 198 ? -2.571 -8.088 -26.116 1.00 56.44 198 PHE A CA 1
ATOM 1489 C C . PHE A 1 198 ? -1.138 -7.838 -26.605 1.00 56.44 198 PHE A C 1
ATOM 1491 O O . PHE A 1 198 ? -0.936 -7.760 -27.813 1.00 56.44 198 PHE A O 1
ATOM 1498 N N . ALA A 1 199 ? -0.147 -7.784 -25.710 1.00 53.91 199 ALA A N 1
ATOM 1499 C CA . ALA A 1 199 ? 1.259 -7.609 -26.087 1.00 53.91 199 ALA A CA 1
ATOM 1500 C C . ALA A 1 199 ? 1.837 -8.811 -26.860 1.00 53.91 199 ALA A C 1
ATOM 1502 O O . ALA A 1 199 ? 2.666 -8.634 -27.745 1.00 53.91 199 ALA A O 1
ATOM 1503 N N . VAL A 1 200 ? 1.401 -10.039 -26.557 1.00 54.34 200 VAL A N 1
ATOM 1504 C CA . VAL A 1 200 ? 1.819 -11.237 -27.312 1.00 54.34 200 VAL A CA 1
ATOM 1505 C C . VAL A 1 200 ? 1.155 -11.288 -28.687 1.00 54.34 200 VAL A C 1
ATOM 1507 O O . VAL A 1 200 ? 1.808 -11.622 -29.672 1.00 54.34 200 VAL A O 1
ATOM 1510 N N . LEU A 1 201 ? -0.131 -10.934 -28.774 1.00 51.53 201 LEU A N 1
ATOM 1511 C CA . LEU A 1 201 ? -0.860 -10.917 -30.045 1.00 51.53 201 LEU A CA 1
ATOM 1512 C C . LEU A 1 201 ? -0.338 -9.840 -31.006 1.00 51.53 201 LEU A C 1
ATOM 1514 O O . LEU A 1 201 ? -0.308 -10.087 -32.206 1.00 51.53 201 LEU A O 1
ATOM 1518 N N . SER A 1 202 ? 0.111 -8.686 -30.503 1.00 50.16 202 SER A N 1
ATOM 1519 C CA . SER A 1 202 ? 0.699 -7.627 -31.336 1.00 50.16 202 SER A CA 1
ATOM 1520 C C . SER A 1 202 ? 2.125 -7.917 -31.812 1.00 50.16 202 SER A C 1
ATOM 1522 O O . SER A 1 202 ? 2.577 -7.278 -32.752 1.00 50.16 202 SER A O 1
ATOM 1524 N N . TRP A 1 203 ? 2.838 -8.856 -31.184 1.00 41.88 203 TRP A N 1
ATOM 1525 C CA . TRP A 1 203 ? 4.154 -9.329 -31.639 1.00 41.88 203 TRP A CA 1
ATOM 1526 C C . TRP A 1 203 ? 4.070 -10.444 -32.691 1.00 41.88 203 TRP A C 1
ATOM 1528 O O . TRP A 1 203 ? 5.061 -10.725 -33.362 1.00 4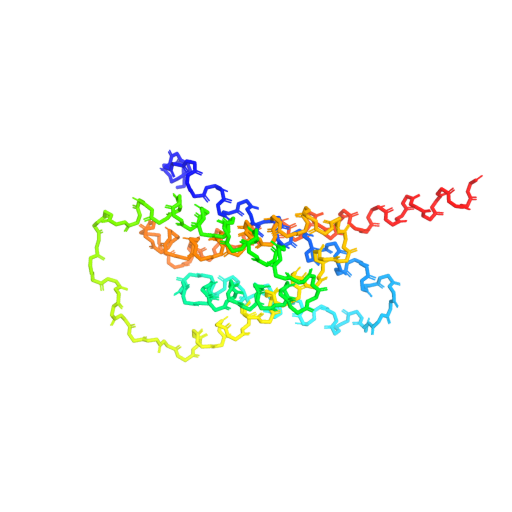1.88 203 TRP A O 1
ATOM 1538 N N . LEU A 1 204 ? 2.919 -11.112 -32.800 1.00 48.72 204 LEU A N 1
ATOM 1539 C CA . LEU A 1 204 ? 2.681 -12.223 -33.729 1.00 48.72 204 LEU A CA 1
ATOM 1540 C C . LEU A 1 204 ? 1.909 -11.809 -34.995 1.00 48.72 204 LEU A C 1
ATOM 1542 O O . LEU A 1 204 ? 1.739 -12.646 -35.882 1.00 48.72 204 LEU A O 1
ATOM 1546 N N . ALA A 1 205 ? 1.426 -10.566 -35.058 1.00 47.69 205 ALA A N 1
ATOM 1547 C CA . ALA A 1 205 ? 0.724 -9.969 -36.196 1.00 47.69 205 ALA A CA 1
ATOM 1548 C C . ALA A 1 205 ? 1.664 -9.060 -36.996 1.00 47.69 205 ALA A C 1
ATOM 1550 O O . ALA A 1 205 ? 1.530 -9.047 -38.239 1.00 47.69 205 ALA A O 1
#

pLDDT: mean 70.86, std 11.77, range [41.88, 89.0]

Secondary structure (DSSP, 8-state):
-HHHHTS-HHHHHHHHHHHHHHHHHHHHHHHHHHTT-S-HHHHHHHHHHHHHHHHHHGGGSHHHHHHHHHHHHHHHHHH-HHHHHHHHHHHHHHHHHHHTTTTSS-GGGG-PPPPHHHHHHHHHHHHHHHHHHHHHHHHS-HHHHHHHHHHHHHHHHHHHHHHHHT---HHHHHHHHHHHHHHHHHHHHHHHHHHHHHHHHHH--

Sequence (205 aa):
MQQILSRSPQLWLPLLAIAIGYAILGHTLADLFRDRIFDLWQALLIWLGVLTLGTLAIPVGLGGIIAAIAALAIIFVRVGWGLALLAAIVTIVVMWLGLRETDSEDEQAVLAPIHWYEYIGVALMLLLTIALTLSTLHQFAAPLATVLIGLIGGAIVVAGPQIRDLGLPASDRLKLMGMTTGGGFLIGLLHGLITYRFAVLSWLA